Protein AF-A0A6P2AD61-F1 (afdb_monomer_lite)

pLDDT: mean 87.77, std 14.89, range [35.44, 98.56]

Radius of gyration: 95.51 Å; chains: 1; bounding box: 165×32×276 Å

Structure (mmCIF, N/CA/C/O backbone):
data_AF-A0A6P2AD61-F1
#
_entry.id   AF-A0A6P2AD61-F1
#
loop_
_atom_site.group_PDB
_atom_site.id
_atom_site.type_symbol
_atom_site.label_atom_id
_atom_site.label_alt_id
_atom_site.label_comp_id
_atom_site.label_asym_id
_atom_site.label_entity_id
_atom_site.label_seq_id
_atom_site.pdbx_PDB_ins_code
_atom_site.Cartn_x
_atom_site.Cartn_y
_atom_site.Cartn_z
_atom_site.occupancy
_atom_site.B_iso_or_equiv
_atom_site.auth_seq_id
_atom_site.auth_comp_id
_atom_site.auth_asym_id
_atom_site.auth_atom_id
_atom_site.pdbx_PDB_model_num
ATOM 1 N N . MET A 1 1 ? 51.113 -5.661 -103.780 1.00 62.38 1 MET A N 1
ATOM 2 C CA . MET A 1 1 ? 51.133 -5.274 -102.346 1.00 62.38 1 MET A CA 1
ATOM 3 C C . MET A 1 1 ? 52.217 -4.235 -102.109 1.00 62.38 1 MET A C 1
ATOM 5 O O . MET A 1 1 ? 53.394 -4.565 -102.213 1.00 62.38 1 MET A O 1
ATOM 9 N N . LYS A 1 2 ? 51.839 -2.997 -101.774 1.00 70.81 2 LYS A N 1
ATOM 10 C CA . LYS A 1 2 ? 52.779 -1.918 -101.416 1.00 70.81 2 LYS A CA 1
ATOM 11 C C . LYS A 1 2 ? 52.736 -1.676 -99.903 1.00 70.81 2 LYS A C 1
ATOM 13 O O . LYS A 1 2 ? 51.651 -1.611 -99.329 1.00 70.81 2 LYS A O 1
ATOM 18 N N . LYS A 1 3 ? 53.897 -1.537 -99.255 1.00 80.19 3 LYS A N 1
ATOM 19 C CA . LYS A 1 3 ? 54.013 -1.168 -97.832 1.00 80.19 3 LYS A CA 1
ATOM 20 C C . LYS A 1 3 ? 54.332 0.323 -97.732 1.00 80.19 3 LYS A C 1
ATOM 22 O O . LYS A 1 3 ? 55.252 0.784 -98.402 1.00 80.19 3 LYS A O 1
ATOM 27 N N . CYS A 1 4 ? 53.599 1.076 -96.915 1.00 81.94 4 CYS A N 1
ATOM 28 C CA . CYS A 1 4 ? 53.914 2.486 -96.697 1.00 81.94 4 CYS A CA 1
ATOM 29 C C . CYS A 1 4 ? 55.271 2.620 -95.979 1.00 81.94 4 CYS A C 1
ATOM 31 O O . CYS A 1 4 ? 55.450 2.001 -94.926 1.00 81.94 4 CYS A O 1
ATOM 33 N N . PRO A 1 5 ? 56.219 3.431 -96.484 1.00 80.56 5 PRO A N 1
ATOM 34 C CA . PRO A 1 5 ? 57.537 3.557 -95.867 1.00 80.56 5 PRO A CA 1
ATOM 35 C C . PRO A 1 5 ? 57.514 4.384 -94.568 1.00 80.56 5 PRO A C 1
ATOM 37 O O . PRO A 1 5 ? 58.460 4.299 -93.790 1.00 80.56 5 PRO A O 1
ATOM 40 N N . VAL A 1 6 ? 56.444 5.149 -94.305 1.00 83.12 6 VAL A N 1
ATOM 41 C CA . VAL A 1 6 ? 56.275 5.960 -93.084 1.00 83.12 6 VAL A CA 1
ATOM 42 C C . VAL A 1 6 ? 55.590 5.178 -91.961 1.00 83.12 6 VAL A C 1
ATOM 44 O O . VAL A 1 6 ? 56.177 4.992 -90.903 1.00 83.12 6 VAL A O 1
ATOM 47 N N . CYS A 1 7 ? 54.363 4.694 -92.181 1.00 82.38 7 CYS A N 1
ATOM 48 C CA . CYS A 1 7 ? 53.556 4.048 -91.133 1.00 82.38 7 CYS A CA 1
ATOM 49 C C . CYS A 1 7 ? 53.569 2.513 -91.173 1.00 82.38 7 CYS A C 1
ATOM 51 O O . CYS A 1 7 ? 52.915 1.872 -90.358 1.00 82.38 7 CYS A O 1
ATOM 53 N N . GLN A 1 8 ? 54.284 1.914 -92.129 1.00 83.88 8 GLN A N 1
ATOM 54 C CA . GLN A 1 8 ? 54.410 0.465 -92.307 1.00 83.88 8 GLN A CA 1
ATOM 55 C C . GLN A 1 8 ? 53.118 -0.305 -92.652 1.00 83.88 8 GLN A C 1
ATOM 57 O O . GLN A 1 8 ? 53.188 -1.523 -92.836 1.00 83.88 8 GLN A O 1
ATOM 62 N N . THR A 1 9 ? 51.975 0.366 -92.838 1.00 84.94 9 THR A N 1
ATOM 63 C CA . THR A 1 9 ? 50.726 -0.255 -93.313 1.00 84.94 9 THR A CA 1
ATOM 64 C C . THR A 1 9 ? 50.914 -0.951 -94.665 1.00 84.94 9 THR A C 1
ATOM 66 O O . THR A 1 9 ? 51.530 -0.405 -95.584 1.00 84.94 9 THR A O 1
ATOM 69 N N . VAL A 1 10 ? 50.353 -2.155 -94.797 1.00 83.19 10 VAL A N 1
ATOM 70 C CA . VAL A 1 10 ? 50.322 -2.931 -96.044 1.00 83.19 10 VAL A CA 1
ATOM 71 C C . VAL A 1 10 ? 49.032 -2.624 -96.803 1.00 83.19 10 VAL A C 1
ATOM 73 O O . VAL A 1 10 ? 47.938 -2.782 -96.266 1.00 83.19 10 VAL A O 1
ATOM 76 N N . HIS A 1 11 ? 49.157 -2.211 -98.064 1.00 79.00 11 HIS A N 1
ATOM 77 C CA . HIS A 1 11 ? 48.029 -1.982 -98.961 1.00 79.00 11 HIS A CA 1
ATOM 78 C C . HIS A 1 11 ? 47.892 -3.136 -99.965 1.00 79.00 11 HIS A C 1
ATOM 80 O O . HIS A 1 11 ? 48.836 -3.489 -100.683 1.00 79.00 11 HIS A O 1
ATOM 86 N N . ASN A 1 12 ? 46.686 -3.709 -100.013 1.00 72.69 12 ASN A N 1
ATOM 87 C CA . ASN A 1 12 ? 46.349 -4.886 -100.825 1.00 72.69 12 ASN A CA 1
ATOM 88 C C . ASN A 1 12 ? 46.002 -4.557 -102.289 1.00 72.69 12 ASN A C 1
ATOM 90 O O . ASN A 1 12 ? 45.878 -5.473 -103.095 1.00 72.69 12 ASN A O 1
ATOM 94 N N . SER A 1 13 ? 45.874 -3.273 -102.635 1.00 64.88 13 SER A N 1
ATOM 95 C CA . SER A 1 13 ? 45.555 -2.793 -103.985 1.00 64.88 13 SER A CA 1
ATOM 96 C C . SER A 1 13 ? 46.757 -2.055 -104.576 1.00 64.88 13 SER A C 1
ATOM 98 O O . SER A 1 13 ? 47.311 -1.171 -103.925 1.00 64.88 13 SER A O 1
ATOM 100 N N . ASP A 1 14 ? 47.154 -2.374 -105.810 1.00 61.41 14 ASP A N 1
ATOM 101 C CA . ASP A 1 14 ? 48.389 -1.824 -106.396 1.00 61.41 14 ASP A CA 1
ATOM 102 C C . ASP A 1 14 ? 48.256 -0.369 -106.915 1.00 61.41 14 ASP A C 1
ATOM 104 O O . ASP A 1 14 ? 49.264 0.325 -107.059 1.00 61.41 14 ASP A O 1
ATOM 108 N N . ASN A 1 15 ? 47.019 0.129 -107.074 1.00 61.62 15 ASN A N 1
ATOM 109 C CA . ASN A 1 15 ? 46.673 1.506 -107.480 1.00 61.62 15 ASN A CA 1
ATOM 110 C C . ASN A 1 15 ? 46.372 2.449 -106.292 1.00 61.62 15 ASN A C 1
ATOM 112 O O . ASN A 1 15 ? 45.460 3.274 -106.353 1.00 61.62 15 ASN A O 1
ATOM 116 N N . VAL A 1 16 ? 47.100 2.319 -105.180 1.00 66.56 16 VAL A N 1
ATOM 117 C CA . VAL A 1 16 ? 46.995 3.250 -104.042 1.00 66.56 16 VAL A CA 1
ATOM 118 C C . VAL A 1 16 ? 48.130 4.266 -104.128 1.00 66.56 16 VAL A C 1
ATOM 120 O O . VAL A 1 16 ? 49.266 3.947 -103.788 1.00 66.56 16 VAL A O 1
ATOM 123 N N . ASN A 1 17 ? 47.813 5.488 -104.564 1.00 74.44 17 ASN A N 1
ATOM 124 C CA . ASN A 1 17 ? 48.779 6.591 -104.663 1.00 74.44 17 ASN A CA 1
ATOM 125 C C . ASN A 1 17 ? 48.997 7.317 -103.325 1.00 74.44 17 ASN A C 1
ATOM 127 O O . ASN A 1 17 ? 49.933 8.089 -103.202 1.00 74.44 17 ASN A O 1
ATOM 131 N N . GLN A 1 18 ? 48.161 7.084 -102.309 1.00 81.19 18 GLN A N 1
ATOM 132 C CA . GLN A 1 18 ? 48.304 7.718 -100.998 1.00 81.19 18 GLN A CA 1
ATOM 133 C C . GLN A 1 18 ? 47.927 6.744 -99.880 1.00 81.19 18 GLN A C 1
ATOM 135 O O . GLN A 1 18 ? 46.885 6.090 -99.930 1.00 81.19 18 GLN A O 1
ATOM 140 N N . CYS A 1 19 ? 48.770 6.642 -98.856 1.00 82.06 19 CYS A N 1
ATOM 141 C CA . CYS A 1 19 ? 48.534 5.784 -97.705 1.00 82.06 19 CYS A CA 1
ATOM 142 C C . CYS A 1 19 ? 47.314 6.261 -96.904 1.00 82.06 19 CYS A C 1
ATOM 144 O O . CYS A 1 19 ? 47.329 7.349 -96.343 1.00 82.06 19 CYS A O 1
ATOM 146 N N . GLN A 1 20 ? 46.291 5.418 -96.759 1.00 81.75 20 GLN A N 1
ATOM 147 C CA . GLN A 1 20 ? 45.087 5.755 -95.982 1.00 81.75 20 GLN A CA 1
ATOM 148 C C . GLN A 1 20 ? 45.330 5.915 -94.469 1.00 81.75 20 GLN A C 1
ATOM 150 O O . GLN A 1 20 ? 44.473 6.448 -93.773 1.00 81.75 20 GLN A O 1
ATOM 155 N N . THR A 1 21 ? 46.469 5.448 -93.947 1.00 80.19 21 THR A N 1
ATOM 156 C CA . THR A 1 21 ? 46.788 5.505 -92.510 1.00 80.19 21 THR A CA 1
ATOM 157 C C . THR A 1 21 ? 47.512 6.794 -92.118 1.00 80.19 21 THR A C 1
ATOM 159 O O . THR A 1 21 ? 47.180 7.372 -91.092 1.00 80.19 21 THR A O 1
ATOM 162 N N . CYS A 1 22 ? 48.482 7.257 -92.917 1.00 83.19 22 CYS A N 1
ATOM 163 C CA . CYS A 1 22 ? 49.294 8.448 -92.610 1.00 83.19 22 CYS A CA 1
ATOM 164 C C . CYS A 1 22 ? 49.332 9.502 -93.730 1.00 83.19 22 CYS A C 1
ATOM 166 O O . CYS A 1 22 ? 50.136 10.430 -93.677 1.00 83.19 22 CYS A O 1
ATOM 168 N N . SER A 1 23 ? 48.505 9.350 -94.766 1.00 82.19 23 SER A N 1
ATOM 169 C CA . SER A 1 23 ? 48.390 10.265 -95.912 1.00 82.19 23 SER A CA 1
ATOM 170 C C . SER A 1 23 ? 49.677 10.477 -96.730 1.00 82.19 23 SER A C 1
ATOM 172 O O . SER A 1 23 ? 49.753 11.414 -97.523 1.00 82.19 23 SER A O 1
ATOM 174 N N . TRP A 1 24 ? 50.675 9.598 -96.588 1.00 81.94 24 TRP A N 1
ATOM 175 C CA . TRP A 1 24 ? 51.930 9.642 -97.347 1.00 81.94 24 TRP A CA 1
ATOM 176 C C . TRP A 1 24 ? 51.749 9.227 -98.815 1.00 81.94 24 TRP A C 1
ATOM 178 O O . TRP A 1 24 ? 51.039 8.260 -99.090 1.00 81.94 24 TRP A O 1
ATOM 188 N N . ASP A 1 25 ? 52.419 9.913 -99.741 1.00 81.44 25 ASP A N 1
ATOM 189 C CA . ASP A 1 25 ? 52.397 9.606 -101.178 1.00 81.44 25 ASP A CA 1
ATOM 190 C C . ASP A 1 25 ? 53.152 8.298 -101.497 1.00 81.44 25 ASP A C 1
ATOM 192 O O . ASP A 1 25 ? 54.286 8.079 -101.068 1.00 81.44 25 ASP A O 1
ATOM 196 N N . LEU A 1 26 ? 52.498 7.401 -102.234 1.00 76.12 26 LEU A N 1
ATOM 197 C CA . LEU A 1 26 ? 52.990 6.078 -102.643 1.00 76.12 26 LEU A CA 1
ATOM 198 C C . LEU A 1 26 ? 53.179 5.971 -104.170 1.00 76.12 26 LEU A C 1
ATOM 200 O O . LEU A 1 26 ? 53.315 4.863 -104.710 1.00 76.12 26 LEU A O 1
ATOM 204 N N . SER A 1 27 ? 53.154 7.110 -104.867 1.00 75.75 27 SER A N 1
ATOM 205 C CA . SER A 1 27 ? 53.398 7.222 -106.304 1.00 75.75 27 SER A CA 1
ATOM 206 C C . SER A 1 27 ? 54.829 6.805 -106.653 1.00 75.75 27 SER A C 1
ATOM 208 O O . SER A 1 27 ? 55.798 7.208 -106.010 1.00 75.75 27 SER A O 1
ATOM 210 N N . ASP A 1 28 ? 54.966 5.974 -107.686 1.00 64.69 28 ASP A N 1
ATOM 211 C CA . ASP A 1 28 ? 56.255 5.426 -108.107 1.00 64.69 28 ASP A CA 1
ATOM 212 C C . ASP A 1 28 ? 56.892 6.318 -109.183 1.00 64.69 28 ASP A C 1
ATOM 214 O O . ASP A 1 28 ? 56.639 6.179 -110.381 1.00 64.69 28 ASP A O 1
ATOM 218 N N . TYR A 1 29 ? 57.707 7.275 -108.739 1.00 59.00 29 TYR A N 1
ATOM 219 C CA . TYR A 1 29 ? 58.374 8.247 -109.612 1.00 59.00 29 TYR A CA 1
ATOM 220 C C . TYR A 1 29 ? 59.507 7.647 -110.472 1.00 59.00 29 TYR A C 1
ATOM 222 O O . TYR A 1 29 ? 60.037 8.335 -111.349 1.00 59.00 29 TYR A O 1
ATOM 230 N N . SER A 1 30 ? 59.843 6.364 -110.284 1.00 57.22 30 SER A N 1
ATOM 231 C CA . SER A 1 30 ? 60.936 5.660 -110.980 1.00 57.22 30 SER A CA 1
ATOM 232 C C . SER A 1 30 ? 60.753 5.568 -112.502 1.00 57.22 30 SER A C 1
ATOM 234 O O . SER A 1 30 ? 61.716 5.351 -113.229 1.00 57.22 30 SER A O 1
ATOM 236 N N . LEU A 1 31 ? 59.522 5.731 -112.999 1.00 51.94 31 LEU A N 1
ATOM 237 C CA . LEU A 1 31 ? 59.181 5.644 -114.425 1.00 51.94 31 LEU A CA 1
ATOM 238 C C . LEU A 1 31 ? 59.398 6.949 -115.215 1.00 51.94 31 LEU A C 1
ATOM 240 O O . LEU A 1 31 ? 59.336 6.919 -116.442 1.00 51.94 31 LEU A O 1
ATOM 244 N N . VAL A 1 32 ? 59.629 8.086 -114.546 1.00 53.91 32 VAL A N 1
ATOM 245 C CA . VAL A 1 32 ? 59.670 9.416 -115.195 1.00 53.91 32 VAL A CA 1
ATOM 246 C C . VAL A 1 32 ? 61.099 9.924 -115.427 1.00 53.91 32 VAL A C 1
ATOM 248 O O . VAL A 1 32 ? 61.334 10.696 -116.354 1.00 53.91 32 VAL A O 1
ATOM 251 N N . PHE A 1 33 ? 62.070 9.467 -114.632 1.00 51.91 33 PHE A N 1
ATOM 252 C CA . PHE A 1 33 ? 63.471 9.891 -114.711 1.00 51.91 33 PHE A CA 1
ATOM 253 C C . PHE A 1 33 ? 64.392 8.670 -114.825 1.00 51.91 33 PHE A C 1
ATOM 255 O O . PHE A 1 33 ? 64.259 7.720 -114.057 1.00 51.91 33 PHE A O 1
ATOM 262 N N . GLN A 1 34 ? 65.333 8.689 -115.779 1.00 53.12 34 GLN A N 1
ATOM 263 C CA . GLN A 1 34 ? 66.279 7.591 -116.052 1.00 53.12 34 GLN A CA 1
ATOM 264 C C . GLN A 1 34 ? 67.391 7.503 -114.983 1.00 53.12 34 GLN A C 1
ATOM 266 O O . GLN A 1 34 ? 68.570 7.692 -115.272 1.00 53.12 34 GLN A O 1
ATOM 271 N N . GLY A 1 35 ? 66.997 7.226 -113.739 1.00 58.41 35 GLY A N 1
ATOM 272 C CA . GLY A 1 35 ? 67.848 7.285 -112.551 1.00 58.41 35 GLY A CA 1
ATOM 273 C C . GLY A 1 35 ? 67.608 8.558 -111.735 1.00 58.41 35 GLY A C 1
ATOM 274 O O . GLY A 1 35 ? 67.436 9.649 -112.281 1.00 58.41 35 GLY A O 1
ATOM 275 N N . ILE A 1 36 ? 67.586 8.411 -110.409 1.00 61.34 36 ILE A N 1
ATOM 276 C CA . ILE A 1 36 ? 67.439 9.524 -109.466 1.00 61.34 36 ILE A CA 1
ATOM 277 C C . ILE A 1 36 ? 68.839 10.111 -109.200 1.00 61.34 36 ILE A C 1
ATOM 279 O O . ILE A 1 36 ? 69.762 9.351 -108.909 1.00 61.34 36 ILE A O 1
ATOM 283 N N . PRO A 1 37 ? 69.046 11.439 -109.279 1.00 67.81 37 PRO A N 1
ATOM 284 C CA . PRO A 1 37 ? 70.321 12.039 -108.892 1.00 67.81 37 PRO A CA 1
ATOM 285 C C . PRO A 1 37 ? 70.621 11.799 -107.398 1.00 67.81 37 PRO A C 1
ATOM 287 O O . PRO A 1 37 ? 69.726 11.997 -106.572 1.00 67.81 37 PRO A O 1
ATOM 290 N N . PRO A 1 38 ? 71.864 11.458 -107.005 1.00 64.69 38 PRO A N 1
ATOM 291 C CA . PRO A 1 38 ? 72.188 11.063 -105.625 1.00 64.69 38 PRO A CA 1
ATOM 292 C C . PRO A 1 38 ? 71.922 12.162 -104.577 1.00 64.69 38 PRO A C 1
ATOM 294 O O . PRO A 1 38 ? 71.593 11.873 -103.428 1.00 64.69 38 PRO A O 1
ATOM 297 N N . GLU A 1 39 ? 71.980 13.438 -104.967 1.00 68.94 39 GLU A N 1
ATOM 298 C CA . GLU A 1 39 ? 71.591 14.575 -104.113 1.00 68.94 39 GLU A CA 1
ATOM 299 C C . GLU A 1 39 ? 70.086 14.594 -103.782 1.00 68.94 39 GLU A C 1
ATOM 301 O O . GLU A 1 39 ? 69.668 15.120 -102.747 1.00 68.94 39 GLU A O 1
ATOM 306 N N . TYR A 1 40 ? 69.258 14.030 -104.664 1.00 69.62 40 TYR A N 1
ATOM 307 C CA . TYR A 1 40 ? 67.813 13.913 -104.485 1.00 69.62 40 TYR A CA 1
ATOM 308 C C . TYR A 1 40 ? 67.459 12.705 -103.611 1.00 69.62 40 TYR A C 1
ATOM 310 O O . TYR A 1 40 ? 66.577 12.815 -102.763 1.00 69.62 40 TYR A O 1
ATOM 318 N N . GLU A 1 41 ? 68.190 11.592 -103.738 1.00 68.75 41 GLU A N 1
ATOM 319 C CA . GLU A 1 41 ? 68.044 10.423 -102.856 1.00 68.75 41 GLU A CA 1
ATOM 320 C C . GLU A 1 41 ? 68.312 10.781 -101.388 1.00 68.75 41 GLU A C 1
ATOM 322 O O . GLU A 1 41 ? 67.528 10.424 -100.510 1.00 68.75 41 GLU A O 1
ATOM 327 N N . GLN A 1 42 ? 69.361 11.568 -101.114 1.00 74.75 42 GLN A N 1
ATOM 328 C CA . GLN A 1 42 ? 69.665 12.046 -99.759 1.00 74.75 42 GLN A CA 1
ATOM 329 C C . GLN A 1 42 ? 68.541 12.920 -99.180 1.00 74.75 42 GLN A C 1
ATOM 331 O O . GLN A 1 42 ? 68.170 12.762 -98.014 1.00 74.75 42 GLN A O 1
ATOM 336 N N . LYS A 1 43 ? 67.954 13.812 -99.991 1.00 77.12 43 LYS A N 1
ATOM 337 C CA . LYS A 1 43 ? 66.803 14.636 -99.579 1.00 77.12 43 LYS A CA 1
ATOM 338 C C . LYS A 1 43 ? 65.559 13.786 -99.329 1.00 77.12 43 LYS A C 1
ATOM 340 O O . LYS A 1 43 ? 64.900 13.981 -98.311 1.00 77.12 43 LYS A O 1
ATOM 345 N N . LEU A 1 44 ? 65.257 12.832 -100.209 1.00 75.12 44 LEU A N 1
ATOM 346 C CA . LEU A 1 44 ? 64.141 11.896 -100.043 1.00 75.12 44 LEU A CA 1
ATOM 347 C C . LEU A 1 44 ? 64.303 11.052 -98.773 1.00 75.12 44 LEU A C 1
ATOM 349 O O . LEU A 1 44 ? 63.343 10.906 -98.020 1.00 75.12 44 LEU A O 1
ATOM 353 N N . HIS A 1 45 ? 65.514 10.568 -98.486 1.00 79.25 45 HIS A N 1
ATOM 354 C CA . HIS A 1 45 ? 65.807 9.838 -97.255 1.00 79.25 45 HIS A CA 1
ATOM 355 C C . HIS A 1 45 ? 65.600 10.716 -96.012 1.00 79.25 45 HIS A C 1
ATOM 357 O O . HIS A 1 45 ? 64.914 10.297 -95.083 1.00 79.25 45 HIS A O 1
ATOM 363 N N . LEU A 1 46 ? 66.090 11.963 -96.018 1.00 83.06 46 LEU A N 1
ATOM 364 C CA . LEU A 1 46 ? 65.891 12.907 -94.913 1.00 83.06 46 LEU A CA 1
ATOM 365 C C . LEU A 1 46 ? 64.404 13.237 -94.685 1.00 83.06 46 LEU A C 1
ATOM 367 O O . LEU A 1 46 ? 63.941 13.225 -93.544 1.00 83.06 46 LEU A O 1
ATOM 371 N N . HIS A 1 47 ? 63.645 13.488 -95.758 1.00 80.94 47 HIS A N 1
ATOM 372 C CA . HIS A 1 47 ? 62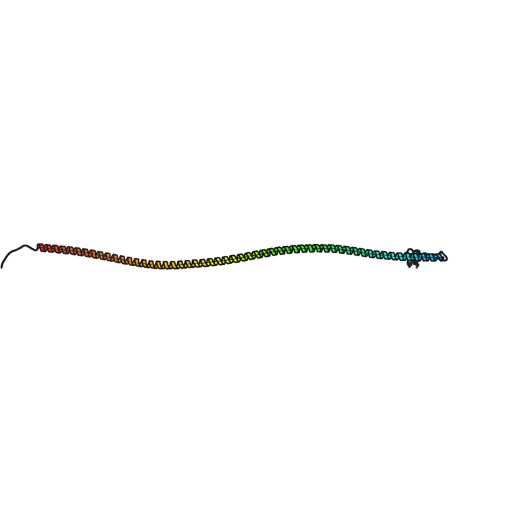.198 13.714 -95.689 1.00 80.94 47 HIS A CA 1
ATOM 373 C C . HIS A 1 47 ? 61.444 12.483 -95.175 1.00 80.94 47 HIS A C 1
ATOM 375 O O . HIS A 1 47 ? 60.536 12.633 -94.356 1.00 80.94 47 HIS A O 1
ATOM 381 N N . LEU A 1 48 ? 61.834 11.277 -95.597 1.00 83.69 48 LEU A N 1
ATOM 382 C CA . LEU A 1 48 ? 61.246 10.033 -95.109 1.00 83.69 48 LEU A CA 1
ATOM 383 C C . LEU A 1 48 ? 61.540 9.817 -93.618 1.00 83.69 48 LEU A C 1
ATOM 385 O O . LEU A 1 48 ? 60.619 9.530 -92.859 1.00 83.69 48 LEU A O 1
ATOM 389 N N . THR A 1 49 ? 62.788 10.007 -93.177 1.00 84.75 49 THR A N 1
ATOM 390 C CA . THR A 1 49 ? 63.171 9.900 -91.758 1.00 84.75 49 THR A CA 1
ATOM 391 C C . THR A 1 49 ? 62.448 10.933 -90.894 1.00 84.75 49 THR A C 1
ATOM 393 O O . THR A 1 49 ? 62.041 10.626 -89.774 1.00 84.75 49 THR A O 1
ATOM 396 N N . TRP A 1 50 ? 62.254 12.155 -91.397 1.00 89.19 50 TRP A N 1
ATOM 397 C CA . TRP A 1 50 ? 61.441 13.164 -90.719 1.00 89.19 50 TRP A CA 1
ATOM 398 C C . TRP A 1 50 ? 59.972 12.729 -90.620 1.00 89.19 50 TRP A C 1
ATOM 400 O O . TRP A 1 50 ? 59.404 12.765 -89.531 1.00 89.19 50 TRP A O 1
ATOM 410 N N . ALA A 1 51 ? 59.377 12.245 -91.713 1.00 87.19 51 ALA A N 1
ATOM 411 C CA . ALA A 1 51 ? 57.987 11.798 -91.733 1.00 87.19 51 ALA A CA 1
ATOM 412 C C . ALA A 1 51 ? 57.739 10.577 -90.828 1.00 87.19 51 ALA A C 1
ATOM 414 O O . ALA A 1 51 ? 56.722 10.530 -90.141 1.00 87.19 51 ALA A O 1
ATOM 415 N N . GLN A 1 52 ? 58.684 9.631 -90.769 1.00 87.44 52 GLN A N 1
ATOM 416 C CA . GLN A 1 52 ? 58.677 8.513 -89.818 1.00 87.44 52 GLN A CA 1
ATOM 417 C C . GLN A 1 52 ? 58.662 9.016 -88.368 1.00 87.44 52 GLN A C 1
ATOM 419 O O . GLN A 1 52 ? 57.761 8.658 -87.616 1.00 87.44 52 GLN A O 1
ATOM 424 N N . LYS A 1 53 ? 59.572 9.928 -87.998 1.00 89.69 53 LYS A N 1
ATOM 425 C CA . LYS A 1 53 ? 59.624 10.509 -86.641 1.00 89.69 53 LYS A CA 1
ATOM 426 C C . LYS A 1 53 ? 58.369 11.303 -86.272 1.00 89.69 53 LYS A C 1
ATOM 428 O O . LYS A 1 53 ? 57.907 11.228 -85.138 1.00 89.69 53 LYS A O 1
ATOM 433 N N . VAL A 1 54 ? 57.803 12.059 -87.216 1.00 89.44 54 VAL A N 1
ATOM 434 C CA . VAL A 1 54 ? 56.534 12.783 -87.015 1.00 89.44 54 VAL A CA 1
ATOM 435 C C . VAL A 1 54 ? 55.373 11.804 -86.825 1.00 89.44 54 VAL A C 1
ATOM 437 O O . VAL A 1 54 ? 54.511 12.039 -85.980 1.00 89.44 54 VAL A O 1
ATOM 440 N N . TRP A 1 55 ? 55.363 10.692 -87.562 1.00 86.88 55 TRP A N 1
ATOM 441 C CA . TRP A 1 55 ? 54.358 9.643 -87.406 1.00 86.88 55 TRP A CA 1
ATOM 442 C C . TRP A 1 55 ? 54.475 8.913 -86.062 1.00 86.88 55 TRP A C 1
ATOM 444 O O . TRP A 1 55 ? 53.466 8.734 -85.386 1.00 86.88 55 TRP A O 1
ATOM 454 N N . GLU A 1 56 ? 55.688 8.553 -85.636 1.00 89.31 56 GLU A N 1
ATOM 455 C CA . GLU A 1 56 ? 55.962 7.962 -84.317 1.00 89.31 56 GLU A CA 1
ATOM 456 C C . GLU A 1 56 ? 55.508 8.890 -83.179 1.00 89.31 56 GLU A C 1
ATOM 458 O O . GLU A 1 56 ? 54.772 8.460 -82.291 1.00 89.31 56 GLU A O 1
ATOM 463 N N . TYR A 1 57 ? 55.850 10.181 -83.252 1.00 91.06 57 TYR A N 1
ATOM 464 C CA . TYR A 1 57 ? 55.391 11.191 -82.294 1.00 91.06 57 TYR A CA 1
ATOM 465 C C . TYR A 1 57 ? 53.859 11.320 -82.264 1.00 91.06 57 TYR A C 1
ATOM 467 O O . TYR A 1 57 ? 53.261 11.392 -81.191 1.00 91.06 57 TYR A O 1
ATOM 475 N N . TYR A 1 58 ? 53.200 11.301 -83.427 1.00 89.56 58 TYR A N 1
ATOM 476 C CA . TYR A 1 58 ? 51.739 11.355 -83.511 1.00 89.56 58 TYR A CA 1
ATOM 477 C C . TYR A 1 58 ? 51.066 10.102 -82.925 1.00 89.56 58 TYR A C 1
ATOM 479 O O . TYR A 1 58 ? 50.065 10.219 -82.220 1.00 89.56 58 TYR A O 1
ATOM 487 N N . GLN A 1 59 ? 51.630 8.911 -83.154 1.00 88.69 59 GLN A N 1
ATOM 488 C CA . GLN A 1 59 ? 51.156 7.672 -82.528 1.00 88.69 59 GLN A CA 1
ATOM 489 C C . GLN A 1 59 ? 51.315 7.710 -81.002 1.00 88.69 59 GLN A C 1
ATOM 491 O O . GLN A 1 59 ? 50.387 7.335 -80.289 1.00 88.69 59 GLN A O 1
ATOM 496 N N . GLN A 1 60 ? 52.438 8.228 -80.493 1.00 91.62 60 GLN A N 1
ATOM 497 C CA . GLN A 1 60 ? 52.633 8.419 -79.055 1.00 91.62 60 GLN A CA 1
ATOM 498 C C . GLN A 1 60 ? 51.598 9.396 -78.466 1.00 91.62 60 GLN A C 1
ATOM 500 O O . GLN A 1 60 ? 50.967 9.080 -77.462 1.00 91.62 60 GLN A O 1
ATOM 505 N N . GLN A 1 61 ? 51.353 10.538 -79.118 1.00 91.50 61 GLN A N 1
ATOM 506 C CA . GLN A 1 61 ? 50.326 11.497 -78.688 1.00 91.50 61 GLN A CA 1
ATOM 507 C C . GLN A 1 61 ? 48.911 10.893 -78.681 1.00 91.50 61 GLN A C 1
ATOM 509 O O . GLN A 1 61 ? 48.127 11.182 -77.780 1.00 91.50 61 GLN A O 1
ATOM 514 N N . LEU A 1 62 ? 48.569 10.032 -79.647 1.00 90.81 62 LEU A N 1
ATOM 515 C CA . LEU A 1 62 ? 47.282 9.327 -79.652 1.00 90.81 62 LEU A CA 1
ATOM 516 C C . LEU A 1 62 ? 47.138 8.361 -78.466 1.00 90.81 62 LEU A C 1
ATOM 518 O O . LEU A 1 62 ? 46.063 8.308 -77.868 1.00 90.81 62 LEU A O 1
ATOM 522 N N . LEU A 1 63 ? 48.205 7.640 -78.106 1.00 92.56 63 LEU A N 1
ATOM 523 C CA . LEU A 1 63 ? 48.224 6.761 -76.932 1.00 92.56 63 LEU A CA 1
ATOM 524 C C . LEU A 1 63 ? 48.078 7.564 -75.631 1.00 92.56 63 LEU A C 1
ATOM 526 O O . LEU A 1 63 ? 47.205 7.249 -74.828 1.00 92.56 63 LEU A O 1
ATOM 530 N N . GLU A 1 64 ? 48.836 8.652 -75.467 1.00 93.31 64 GLU A N 1
ATOM 531 C CA . GLU A 1 64 ? 48.735 9.553 -74.305 1.00 93.31 64 GLU A CA 1
ATOM 532 C C . GLU A 1 64 ? 47.316 10.141 -74.153 1.00 93.31 64 GLU A C 1
ATOM 534 O O . GLU A 1 64 ? 46.767 10.192 -73.051 1.00 93.31 64 GLU A O 1
ATOM 539 N N . VAL A 1 65 ? 46.670 10.535 -75.259 1.00 93.94 65 VAL A N 1
ATOM 540 C CA . VAL A 1 65 ? 45.273 11.012 -75.255 1.00 93.94 65 VAL A CA 1
ATOM 541 C C . VAL A 1 65 ? 44.289 9.892 -74.898 1.00 93.94 65 VAL A C 1
ATOM 543 O O . VAL A 1 65 ? 43.312 10.143 -74.184 1.00 93.94 65 VAL A O 1
ATOM 546 N N . GLN A 1 66 ? 44.530 8.660 -75.353 1.00 93.31 66 GLN A N 1
ATOM 547 C CA . GLN A 1 66 ? 43.697 7.507 -75.014 1.00 93.31 66 GLN A CA 1
ATOM 548 C C . GLN A 1 66 ? 43.813 7.151 -73.523 1.00 93.31 66 GLN A C 1
ATOM 550 O O . GLN A 1 66 ? 42.785 7.011 -72.856 1.00 93.31 66 GLN A O 1
ATOM 555 N N . GLU A 1 67 ? 45.026 7.091 -72.974 1.00 94.69 67 GLU A N 1
ATOM 556 C CA . GLU A 1 67 ? 45.278 6.882 -71.542 1.00 94.69 67 GLU A CA 1
ATOM 557 C C . GLU A 1 67 ? 44.644 7.991 -70.691 1.00 94.69 67 GLU A C 1
ATOM 559 O O . GLU A 1 67 ? 43.912 7.707 -69.741 1.00 94.69 67 GLU A O 1
ATOM 564 N N . LEU A 1 68 ? 44.815 9.260 -71.082 1.00 95.38 68 LEU A N 1
ATOM 565 C CA . LEU A 1 68 ? 44.186 10.397 -70.407 1.00 95.38 68 LEU A CA 1
ATOM 566 C C . LEU A 1 68 ? 42.651 10.308 -70.430 1.00 95.38 68 LEU A C 1
ATOM 568 O O . LEU A 1 68 ? 41.997 10.707 -69.463 1.00 95.38 68 LEU A O 1
ATOM 572 N N . SER A 1 69 ? 42.056 9.775 -71.503 1.00 94.25 69 SER A N 1
ATOM 573 C CA . SER A 1 69 ? 40.604 9.577 -71.587 1.00 94.25 69 SER A CA 1
ATOM 574 C C . SER A 1 69 ? 40.095 8.518 -70.599 1.00 94.25 69 SER A C 1
ATOM 576 O O . SER A 1 69 ? 39.075 8.746 -69.943 1.00 94.25 69 SER A O 1
ATOM 578 N N . LEU A 1 70 ? 40.845 7.424 -70.417 1.00 95.62 70 LEU A N 1
ATOM 579 C CA . LEU A 1 70 ? 40.550 6.364 -69.448 1.00 95.62 70 LEU A CA 1
ATOM 580 C C . LEU A 1 70 ? 40.693 6.882 -68.013 1.00 95.62 70 LEU A C 1
ATOM 582 O O . LEU A 1 70 ? 39.742 6.811 -67.238 1.00 95.62 70 LEU A O 1
ATOM 586 N N . VAL A 1 71 ? 41.818 7.528 -67.692 1.00 95.81 71 VAL A N 1
ATOM 587 C CA . VAL A 1 71 ? 42.061 8.145 -66.376 1.00 95.81 71 VAL A CA 1
ATOM 588 C C . VAL A 1 71 ? 40.993 9.196 -66.047 1.00 95.81 71 VAL A C 1
ATOM 590 O O . VAL A 1 71 ? 40.558 9.317 -64.901 1.00 95.81 71 VAL A O 1
ATOM 593 N N . LYS A 1 72 ? 40.511 9.958 -67.035 1.00 95.56 72 LYS A N 1
ATOM 594 C CA . LYS A 1 72 ? 39.408 10.914 -66.842 1.00 95.56 72 LYS A CA 1
ATOM 595 C C . LYS A 1 72 ? 38.076 10.216 -66.541 1.00 95.56 72 LYS A C 1
ATOM 597 O O . LYS A 1 72 ? 37.309 10.722 -65.720 1.00 95.56 72 LYS A O 1
ATOM 602 N N . GLN A 1 73 ? 37.800 9.075 -67.174 1.00 95.88 73 GLN A N 1
ATOM 603 C CA . GLN A 1 73 ? 36.612 8.264 -66.904 1.00 95.88 73 GLN A CA 1
ATOM 604 C C . GLN A 1 73 ? 36.662 7.640 -65.499 1.00 95.88 73 GLN A C 1
ATOM 606 O O . GLN A 1 73 ? 35.685 7.750 -64.759 1.00 95.88 73 GLN A O 1
ATOM 611 N N . GLU A 1 74 ? 37.800 7.068 -65.100 1.00 96.31 74 GLU A N 1
ATOM 612 C CA . GLU A 1 74 ? 38.019 6.519 -63.754 1.00 96.31 74 GLU A CA 1
ATOM 613 C C . GLU A 1 74 ? 37.867 7.597 -62.674 1.00 96.31 74 GLU A C 1
ATOM 615 O O . GLU A 1 74 ? 37.112 7.419 -61.720 1.00 96.31 74 GLU A O 1
ATOM 620 N N . ASN A 1 75 ? 38.492 8.766 -62.857 1.00 96.44 75 ASN A N 1
ATOM 621 C CA . ASN A 1 75 ? 38.325 9.899 -61.942 1.00 96.44 75 ASN A CA 1
ATOM 622 C C . ASN A 1 75 ? 36.861 10.351 -61.832 1.00 96.44 75 ASN A C 1
ATOM 624 O O . ASN A 1 75 ? 36.407 10.698 -60.743 1.00 96.44 75 ASN A O 1
ATOM 628 N N . HIS A 1 76 ? 36.097 10.331 -62.929 1.00 96.19 76 HIS A N 1
ATOM 629 C CA . HIS A 1 76 ? 34.673 10.663 -62.881 1.00 96.19 76 HIS A CA 1
ATOM 630 C C . HIS A 1 76 ? 33.870 9.639 -62.063 1.00 96.19 76 HIS A C 1
ATOM 632 O O . HIS A 1 76 ? 33.045 10.036 -61.241 1.00 96.19 76 HIS A O 1
ATOM 638 N N . GLN A 1 77 ? 34.147 8.343 -62.229 1.00 96.88 77 GLN A N 1
ATOM 639 C CA . GLN A 1 77 ? 33.524 7.276 -61.438 1.00 96.88 77 GLN A CA 1
ATOM 640 C C . GLN A 1 77 ? 33.890 7.385 -59.950 1.00 96.88 77 GLN A C 1
ATOM 642 O O . GLN A 1 77 ? 33.007 7.331 -59.097 1.00 96.88 77 GLN A O 1
ATOM 647 N N . LEU A 1 78 ? 35.165 7.623 -59.624 1.00 97.56 78 LEU A N 1
ATOM 648 C CA . LEU A 1 78 ? 35.619 7.823 -58.243 1.00 97.56 78 LEU A CA 1
ATOM 649 C C . LEU A 1 78 ? 34.949 9.036 -57.584 1.00 97.56 78 LEU A C 1
ATOM 651 O O . LEU A 1 78 ? 34.519 8.945 -56.435 1.00 97.56 78 LEU A O 1
ATOM 655 N N . LEU A 1 79 ? 34.802 10.154 -58.305 1.00 97.56 79 LEU A N 1
ATOM 656 C CA . LEU A 1 79 ? 34.094 11.337 -57.806 1.00 97.56 79 LEU A CA 1
ATOM 657 C C . LEU A 1 79 ? 32.607 11.059 -57.533 1.00 97.56 79 LEU A C 1
ATOM 659 O O . LEU A 1 79 ? 32.093 11.522 -56.515 1.00 97.56 79 LEU A O 1
ATOM 663 N N . GLN A 1 80 ? 31.932 10.284 -58.390 1.00 97.06 80 GLN A N 1
ATOM 664 C CA . GLN A 1 80 ? 30.547 9.858 -58.151 1.00 97.06 80 GLN A CA 1
ATOM 665 C C . GLN A 1 80 ? 30.433 8.977 -56.898 1.00 97.06 80 GLN A C 1
ATOM 667 O O . GLN A 1 80 ? 29.594 9.253 -56.041 1.00 97.06 80 GLN A O 1
ATOM 672 N N . SER A 1 81 ? 31.308 7.978 -56.742 1.00 97.62 81 SER A N 1
ATOM 673 C CA . SER A 1 81 ? 31.332 7.102 -55.561 1.00 97.62 81 SER A CA 1
ATOM 674 C C . SER A 1 81 ? 31.618 7.874 -54.268 1.00 97.62 81 SER A C 1
ATOM 676 O O . SER A 1 81 ? 30.966 7.646 -53.252 1.00 97.62 81 SER A O 1
ATOM 678 N N . ILE A 1 82 ? 32.550 8.834 -54.294 1.00 97.56 82 ILE A N 1
ATOM 679 C CA . ILE A 1 82 ? 32.838 9.714 -53.149 1.00 97.56 82 ILE A CA 1
ATOM 680 C C . ILE A 1 82 ? 31.600 10.532 -52.761 1.00 97.56 82 ILE A C 1
ATOM 682 O O . ILE A 1 82 ? 31.333 10.714 -51.573 1.00 97.56 82 ILE A O 1
ATOM 686 N N . GLU A 1 83 ? 30.844 11.034 -53.736 1.00 97.06 83 GLU A N 1
ATOM 687 C CA . GLU A 1 83 ? 29.644 11.827 -53.470 1.00 97.06 83 GLU A CA 1
ATOM 688 C C . GLU A 1 83 ? 28.490 10.973 -52.918 1.00 97.06 83 GLU A C 1
ATOM 690 O O . GLU A 1 83 ? 27.839 11.381 -51.957 1.00 97.06 83 GLU A O 1
ATOM 695 N N . GLN A 1 84 ? 28.310 9.747 -53.420 1.00 97.56 84 GLN A N 1
ATOM 696 C CA . GLN A 1 84 ? 27.375 8.770 -52.845 1.00 97.56 84 GLN A CA 1
ATOM 697 C C . GLN A 1 84 ? 27.723 8.448 -51.384 1.00 97.56 84 GLN A C 1
ATOM 699 O O . GLN A 1 84 ? 26.875 8.597 -50.505 1.00 97.56 84 GLN A O 1
ATOM 704 N N . ILE A 1 85 ? 28.989 8.120 -51.097 1.00 97.50 85 ILE A N 1
ATOM 705 C CA . ILE A 1 85 ? 29.465 7.814 -49.736 1.00 97.50 85 ILE A CA 1
ATOM 706 C C . ILE A 1 85 ? 29.254 9.005 -48.786 1.00 97.50 85 ILE A C 1
ATOM 708 O O . ILE A 1 85 ? 28.858 8.815 -47.636 1.00 97.50 85 ILE A O 1
ATOM 712 N N . LYS A 1 86 ? 29.468 10.250 -49.240 1.00 97.81 86 LYS A N 1
ATOM 713 C CA . LYS A 1 86 ? 29.159 11.445 -48.431 1.00 97.81 86 LYS A CA 1
ATOM 714 C C . LYS A 1 86 ? 27.669 11.554 -48.115 1.00 97.81 86 LYS A C 1
ATOM 716 O O . LYS A 1 86 ? 27.318 11.860 -46.976 1.00 97.81 86 LYS A O 1
ATOM 721 N N . GLN A 1 87 ? 26.796 11.318 -49.092 1.00 97.12 87 GLN A N 1
ATOM 722 C CA . GLN A 1 87 ? 25.346 11.401 -48.900 1.00 97.12 87 GLN A CA 1
ATOM 723 C C . GLN A 1 87 ? 24.854 10.315 -47.936 1.00 97.12 87 GLN A C 1
ATOM 725 O O . GLN A 1 87 ? 24.146 10.626 -46.976 1.00 97.12 87 GLN A O 1
ATOM 730 N N . GLU A 1 88 ? 25.327 9.078 -48.090 1.00 97.62 88 GLU A N 1
ATOM 731 C CA . GLU A 1 88 ? 25.067 7.983 -47.148 1.00 97.62 88 GLU A CA 1
ATOM 732 C C . GLU A 1 88 ? 25.587 8.293 -45.739 1.00 97.62 88 GLU A C 1
ATOM 734 O O . GLU A 1 88 ? 24.865 8.100 -44.759 1.00 97.62 88 GLU A O 1
ATOM 739 N N . PHE A 1 89 ? 26.799 8.844 -45.615 1.00 97.81 89 PHE A N 1
ATOM 740 C CA . PHE A 1 89 ? 27.368 9.249 -44.330 1.00 97.81 89 PHE A CA 1
ATOM 741 C C . PHE A 1 89 ? 26.564 10.370 -43.655 1.00 97.81 89 PHE A C 1
ATOM 743 O O . PHE A 1 89 ? 26.293 10.291 -42.457 1.00 97.81 89 PHE A O 1
ATOM 750 N N . THR A 1 90 ? 26.146 11.404 -44.395 1.00 97.31 90 THR A N 1
ATOM 751 C CA . THR A 1 90 ? 25.328 12.494 -43.827 1.00 97.31 90 THR A CA 1
ATOM 752 C C . THR A 1 90 ? 23.953 12.014 -43.374 1.00 97.31 90 THR A C 1
ATOM 754 O O . THR A 1 90 ? 23.524 12.395 -42.285 1.00 97.31 90 THR A O 1
ATOM 757 N N . LYS A 1 91 ? 23.306 11.127 -44.143 1.00 97.75 91 LYS A N 1
ATOM 758 C CA . LYS A 1 91 ? 22.047 10.487 -43.752 1.00 97.75 91 LYS A CA 1
ATOM 759 C C . LYS A 1 91 ? 22.228 9.643 -42.488 1.00 97.75 91 LYS A C 1
ATOM 761 O O . LYS A 1 91 ? 21.562 9.890 -41.492 1.00 97.75 91 LYS A O 1
ATOM 766 N N . THR A 1 92 ? 23.198 8.729 -42.496 1.00 97.69 92 THR A N 1
ATOM 767 C CA . THR A 1 92 ? 23.504 7.835 -41.365 1.00 97.69 92 THR A CA 1
ATOM 768 C C . THR A 1 92 ? 23.820 8.628 -40.092 1.00 97.69 92 THR A C 1
ATOM 770 O O . THR A 1 92 ? 23.364 8.290 -39.003 1.00 97.69 92 THR A O 1
ATOM 773 N N . LYS A 1 93 ? 24.562 9.736 -40.218 1.00 97.94 93 LYS A N 1
ATOM 774 C CA . LYS A 1 93 ? 24.839 10.657 -39.110 1.00 97.94 93 LYS A CA 1
ATOM 775 C C . LYS A 1 93 ? 23.566 11.317 -38.569 1.00 97.94 93 LYS A C 1
ATOM 777 O O . LYS A 1 93 ? 23.445 11.440 -37.353 1.00 97.94 93 LYS A O 1
ATOM 782 N N . ALA A 1 94 ? 22.649 11.748 -39.435 1.00 97.12 94 ALA A N 1
ATOM 783 C CA . ALA A 1 94 ? 21.376 12.335 -39.019 1.00 97.12 94 ALA A CA 1
ATOM 784 C C . ALA A 1 94 ? 20.481 11.302 -38.310 1.00 97.12 94 ALA A C 1
ATOM 786 O O . ALA A 1 94 ? 19.954 11.600 -37.238 1.00 97.12 94 ALA A O 1
ATOM 787 N N . ASP A 1 95 ? 20.399 10.081 -38.846 1.00 97.62 95 ASP A N 1
ATOM 788 C CA . ASP A 1 95 ? 19.644 8.967 -38.260 1.00 97.62 95 ASP A CA 1
ATOM 789 C C . ASP A 1 95 ? 20.161 8.644 -36.838 1.00 97.62 95 ASP A C 1
ATOM 791 O O . ASP A 1 95 ? 19.382 8.635 -35.882 1.00 97.62 95 ASP A O 1
ATOM 795 N N . TYR A 1 96 ? 21.484 8.517 -36.648 1.00 97.50 96 TYR A N 1
ATOM 796 C CA . TYR A 1 96 ? 22.083 8.328 -35.315 1.00 97.50 96 TYR A CA 1
ATOM 797 C C . TYR A 1 96 ? 21.885 9.526 -34.373 1.00 97.50 96 TYR A C 1
ATOM 799 O O . TYR A 1 96 ? 21.683 9.344 -33.174 1.00 97.50 96 TYR A O 1
ATOM 807 N N . GLN A 1 97 ? 21.938 10.766 -34.874 1.00 97.56 97 GLN A N 1
ATOM 808 C CA . GLN A 1 97 ? 21.666 11.951 -34.049 1.00 97.56 97 GLN A CA 1
ATOM 809 C C . GLN A 1 97 ? 20.213 11.972 -33.555 1.00 97.56 97 GLN A C 1
ATOM 811 O O . GLN A 1 97 ? 19.965 12.323 -32.398 1.00 97.56 97 GLN A O 1
ATOM 816 N N . GLN A 1 98 ? 19.268 11.554 -34.399 1.00 97.50 98 GLN A N 1
ATOM 817 C CA . GLN A 1 98 ? 17.868 11.397 -34.025 1.00 97.50 98 GLN A CA 1
ATOM 818 C C . GLN A 1 98 ? 17.678 10.275 -32.993 1.00 97.50 98 GLN A C 1
ATOM 820 O O . GLN A 1 98 ? 16.981 10.488 -32.001 1.00 97.50 98 GLN A O 1
ATOM 825 N N . GLU A 1 99 ? 18.311 9.114 -33.180 1.00 97.81 99 GLU A N 1
ATOM 826 C CA . GLU A 1 99 ? 18.246 8.001 -32.225 1.00 97.81 99 GLU A CA 1
ATOM 827 C C . GLU A 1 99 ? 18.812 8.397 -30.850 1.00 97.81 99 GLU A C 1
ATOM 829 O O . GLU A 1 99 ? 18.142 8.215 -29.832 1.00 97.81 99 GLU A O 1
ATOM 834 N N . CYS A 1 100 ? 19.980 9.047 -30.806 1.00 97.06 100 CYS A N 1
ATOM 835 C CA . CYS A 1 100 ? 20.561 9.578 -29.569 1.00 97.06 100 CYS A CA 1
ATOM 836 C C . CYS A 1 100 ? 19.614 10.550 -28.843 1.00 97.06 100 CYS A C 1
ATOM 838 O O . CYS A 1 100 ? 19.428 10.433 -27.631 1.00 97.06 100 CYS A O 1
ATOM 840 N N . ALA A 1 101 ? 18.970 11.474 -29.566 1.00 97.56 101 ALA A N 1
ATOM 841 C CA . ALA A 1 101 ? 18.003 12.404 -28.978 1.00 97.56 101 ALA A CA 1
ATOM 842 C C 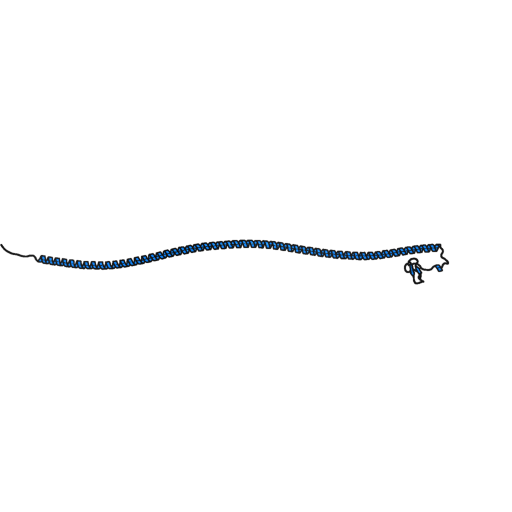. ALA A 1 101 ? 16.744 11.688 -28.446 1.00 97.56 101 ALA A C 1
ATOM 844 O O . ALA A 1 101 ? 16.216 12.043 -27.387 1.00 97.56 101 ALA A O 1
ATOM 845 N N . GLN A 1 102 ? 16.271 10.650 -29.144 1.00 97.81 102 GLN A N 1
ATOM 846 C CA . GLN A 1 102 ? 15.151 9.824 -28.689 1.00 97.81 102 GLN A CA 1
ATOM 847 C C . GLN A 1 102 ? 15.506 9.032 -27.424 1.00 97.81 102 GLN A C 1
ATOM 849 O O . GLN A 1 102 ? 14.727 9.047 -26.469 1.00 97.81 102 GLN A O 1
ATOM 854 N N . LEU A 1 103 ? 16.676 8.388 -27.388 1.00 97.88 103 LEU A N 1
ATOM 855 C CA . LEU A 1 103 ? 17.171 7.647 -26.226 1.00 97.88 103 LEU A CA 1
ATOM 856 C C . LEU A 1 103 ? 17.375 8.567 -25.016 1.00 97.88 103 LEU A C 1
ATOM 858 O O . LEU A 1 103 ? 16.948 8.221 -23.916 1.00 97.88 103 LEU A O 1
ATOM 862 N N . GLN A 1 104 ? 17.930 9.766 -25.216 1.00 98.06 104 GLN A N 1
ATOM 863 C CA . GLN A 1 104 ? 18.068 10.759 -24.150 1.00 98.06 104 GLN A CA 1
ATOM 864 C C . GLN A 1 104 ? 16.698 11.167 -23.576 1.00 98.06 104 GLN A C 1
ATOM 866 O O . GLN A 1 104 ? 16.504 11.114 -22.362 1.00 98.06 104 GLN A O 1
ATOM 871 N N . SER A 1 105 ? 15.708 11.468 -24.427 1.00 97.62 105 SER A N 1
ATOM 872 C CA . SER A 1 105 ? 14.345 11.791 -23.970 1.00 97.62 105 SER A CA 1
ATOM 873 C C . SER A 1 105 ? 13.668 10.622 -23.236 1.00 97.62 105 SER A C 1
ATOM 875 O O . SER A 1 105 ? 12.901 10.835 -22.294 1.00 97.62 105 SER A O 1
ATOM 877 N N . GLN A 1 106 ? 13.926 9.375 -23.644 1.00 97.94 106 GLN A N 1
ATOM 878 C CA . GLN A 1 106 ? 13.426 8.186 -22.943 1.00 97.94 106 GLN A CA 1
ATOM 879 C C . GLN A 1 106 ? 14.095 8.000 -21.574 1.00 97.94 106 GLN A C 1
ATOM 881 O O . GLN A 1 106 ? 13.411 7.660 -20.605 1.00 97.94 106 GLN A O 1
ATOM 886 N N . LEU A 1 107 ? 15.399 8.263 -21.474 1.00 97.94 107 LEU A N 1
ATOM 887 C CA . LEU A 1 107 ? 16.159 8.192 -20.228 1.00 97.94 107 LEU A CA 1
ATOM 888 C C . LEU A 1 107 ? 15.706 9.271 -19.233 1.00 97.94 107 LEU A C 1
ATOM 890 O O . LEU A 1 107 ? 15.425 8.949 -18.082 1.00 97.94 107 LEU A O 1
ATOM 894 N N . GLU A 1 108 ? 15.508 10.512 -19.682 1.00 97.88 108 GLU A N 1
ATOM 895 C CA . GLU A 1 108 ? 14.937 11.600 -18.870 1.00 97.88 108 GLU A CA 1
ATOM 896 C C . GLU A 1 108 ? 13.537 11.243 -18.336 1.00 97.88 108 GLU A C 1
ATOM 898 O O . GLU A 1 108 ? 13.283 11.341 -17.134 1.00 97.88 108 GLU A O 1
ATOM 903 N N . LYS A 1 109 ? 12.642 10.727 -19.194 1.00 98.00 109 LYS A N 1
ATOM 904 C CA . LYS A 1 109 ? 11.302 10.256 -18.784 1.00 98.00 109 LYS A CA 1
ATOM 905 C C . LYS A 1 109 ? 11.353 9.091 -17.793 1.00 98.00 109 LYS A C 1
ATOM 907 O O . LYS A 1 109 ? 10.476 8.981 -16.938 1.00 98.00 109 LYS A O 1
ATOM 912 N N . THR A 1 110 ? 12.342 8.210 -17.918 1.00 97.12 110 THR A N 1
ATOM 913 C CA . THR A 1 110 ? 12.520 7.061 -17.018 1.00 97.12 110 THR A CA 1
ATOM 914 C C . THR A 1 110 ? 13.046 7.515 -15.659 1.00 97.12 110 THR A C 1
ATOM 916 O O . THR A 1 110 ? 12.489 7.121 -14.637 1.00 97.12 110 THR A O 1
ATOM 919 N N . ASN A 1 111 ? 14.023 8.425 -15.642 1.00 97.88 111 ASN A N 1
ATOM 920 C CA . ASN A 1 111 ? 14.544 9.038 -14.421 1.00 97.88 111 ASN A CA 1
ATOM 921 C C . ASN A 1 111 ? 13.461 9.828 -13.671 1.00 97.88 111 ASN A C 1
ATOM 923 O O . ASN A 1 111 ? 13.363 9.704 -12.452 1.00 97.88 111 ASN A O 1
ATOM 927 N N . GLN A 1 112 ? 12.603 10.575 -14.379 1.00 97.81 112 GLN A N 1
ATOM 928 C CA . GLN A 1 112 ? 11.476 11.270 -13.749 1.00 97.81 112 GLN A CA 1
ATOM 929 C C . GLN A 1 112 ? 10.519 10.277 -13.077 1.00 97.81 112 GLN A C 1
ATOM 931 O O . GLN A 1 112 ? 10.272 10.391 -11.881 1.00 97.81 112 GLN A O 1
ATOM 936 N N . LYS A 1 113 ? 10.077 9.234 -13.796 1.00 97.50 113 LYS A N 1
ATOM 937 C CA . LYS A 1 113 ? 9.224 8.175 -13.223 1.00 97.50 113 LYS A CA 1
ATOM 938 C C . LYS A 1 113 ? 9.868 7.483 -12.020 1.00 97.50 113 LYS A C 1
ATOM 940 O O . LYS A 1 113 ? 9.169 7.148 -11.069 1.00 97.50 113 LYS A O 1
ATOM 945 N N . GLN A 1 114 ? 11.181 7.253 -12.051 1.00 97.88 114 GLN A N 1
ATOM 946 C CA . GLN A 1 114 ? 11.917 6.678 -10.925 1.00 97.88 114 GLN A CA 1
ATOM 947 C C . GLN A 1 114 ? 11.926 7.621 -9.711 1.00 97.88 114 GLN A C 1
ATOM 949 O O . GLN A 1 114 ? 11.762 7.155 -8.584 1.00 97.88 114 GLN A O 1
ATOM 954 N N . SER A 1 115 ? 12.072 8.931 -9.933 1.00 97.81 115 SER A N 1
ATOM 955 C CA . SER A 1 115 ? 11.960 9.955 -8.888 1.00 97.81 115 SER A CA 1
ATOM 956 C C . SER A 1 115 ? 10.554 9.978 -8.277 1.00 97.81 115 SER A C 1
ATOM 958 O O . SER A 1 115 ? 10.408 9.835 -7.063 1.00 97.81 115 SER A O 1
ATOM 960 N N . ASP A 1 116 ? 9.516 10.039 -9.117 1.00 98.06 116 ASP A N 1
ATOM 961 C CA . ASP A 1 116 ? 8.109 10.062 -8.697 1.00 98.06 116 ASP A CA 1
ATOM 962 C C . ASP A 1 116 ? 7.745 8.808 -7.877 1.00 98.06 116 ASP A C 1
ATOM 964 O O . ASP A 1 116 ? 7.144 8.900 -6.805 1.00 98.06 116 ASP A O 1
ATOM 968 N N . LEU A 1 117 ? 8.175 7.623 -8.333 1.00 98.12 117 LEU A N 1
ATOM 969 C CA . LEU A 1 117 ? 7.992 6.357 -7.612 1.00 98.12 117 LEU A CA 1
ATOM 970 C C . LEU A 1 117 ? 8.766 6.314 -6.287 1.00 98.12 117 LEU A C 1
ATOM 972 O O . LEU A 1 117 ? 8.274 5.735 -5.318 1.00 98.12 117 LEU A O 1
ATOM 976 N N . SER A 1 118 ? 9.953 6.923 -6.218 1.00 98.31 118 SER A N 1
ATOM 977 C CA . SER A 1 118 ? 10.734 7.022 -4.979 1.00 98.31 118 SER A CA 1
ATOM 978 C C . SER A 1 118 ? 10.021 7.889 -3.934 1.00 98.31 118 SER A C 1
ATOM 980 O O . SER A 1 118 ? 9.930 7.496 -2.768 1.00 98.31 118 SER A O 1
ATOM 982 N N . ILE A 1 119 ? 9.443 9.020 -4.359 1.00 98.25 119 ILE A N 1
ATOM 983 C CA . ILE A 1 119 ? 8.632 9.903 -3.506 1.00 98.25 119 ILE A CA 1
ATOM 984 C C . ILE A 1 119 ? 7.386 9.155 -3.013 1.00 98.25 119 ILE A C 1
ATOM 986 O O . ILE A 1 119 ? 7.188 9.035 -1.804 1.00 98.25 119 ILE A O 1
ATOM 990 N N . ALA A 1 120 ? 6.606 8.555 -3.918 1.00 98.06 120 ALA A N 1
ATOM 991 C CA . ALA A 1 120 ? 5.402 7.800 -3.561 1.00 98.06 120 ALA A CA 1
ATOM 992 C C . ALA A 1 120 ? 5.697 6.624 -2.605 1.00 98.06 120 ALA A C 1
ATOM 994 O O . ALA A 1 120 ? 4.924 6.346 -1.683 1.00 98.06 120 ALA A O 1
ATOM 995 N N . LEU A 1 121 ? 6.843 5.949 -2.767 1.00 98.38 121 LEU A N 1
ATOM 996 C CA . LEU A 1 121 ? 7.296 4.895 -1.856 1.00 98.38 121 LEU A CA 1
ATOM 997 C C . LEU A 1 121 ? 7.639 5.444 -0.461 1.00 98.38 121 LEU A C 1
ATOM 999 O O . LEU A 1 121 ? 7.335 4.794 0.543 1.00 98.38 121 LEU A O 1
ATOM 1003 N N . GLN A 1 122 ? 8.268 6.618 -0.376 1.00 97.94 122 GLN A N 1
ATOM 1004 C CA . GLN A 1 122 ? 8.579 7.278 0.894 1.00 97.94 122 GLN A CA 1
ATOM 1005 C C . GLN A 1 122 ? 7.308 7.755 1.613 1.00 97.94 122 GLN A C 1
ATOM 1007 O O . GLN A 1 122 ? 7.170 7.532 2.818 1.00 97.94 122 GLN A O 1
ATOM 1012 N N . GLU A 1 123 ? 6.355 8.338 0.885 1.00 98.25 123 GLU A N 1
ATOM 1013 C CA . GLU A 1 123 ? 5.044 8.724 1.419 1.00 98.25 123 GLU A CA 1
ATOM 1014 C C . GLU A 1 123 ? 4.273 7.509 1.942 1.00 98.25 123 GLU A C 1
ATOM 1016 O O . GLU A 1 123 ? 3.818 7.518 3.085 1.00 98.25 123 GLU A O 1
ATOM 1021 N N . THR A 1 124 ? 4.211 6.427 1.160 1.00 97.75 124 THR A N 1
ATOM 1022 C CA . THR A 1 124 ? 3.559 5.168 1.560 1.00 97.75 124 THR A CA 1
ATOM 1023 C C . THR A 1 124 ? 4.192 4.585 2.827 1.00 97.75 124 THR A C 1
ATOM 1025 O O . THR A 1 124 ? 3.479 4.145 3.730 1.00 97.75 124 THR A O 1
ATOM 1028 N N . LYS A 1 125 ? 5.528 4.624 2.952 1.00 98.12 125 LYS A N 1
ATOM 1029 C CA . LYS A 1 125 ? 6.229 4.215 4.182 1.00 98.12 125 LYS A CA 1
ATOM 1030 C C . LYS A 1 125 ? 5.849 5.093 5.378 1.00 98.12 125 LYS A C 1
ATOM 1032 O O . LYS A 1 125 ? 5.555 4.553 6.438 1.00 98.12 125 LYS A O 1
ATOM 1037 N N . SER A 1 126 ? 5.796 6.417 5.211 1.00 97.69 126 SER A N 1
ATOM 1038 C CA . SER A 1 126 ? 5.384 7.336 6.284 1.00 97.69 126 SER A CA 1
ATOM 1039 C C . SER A 1 126 ? 3.929 7.114 6.715 1.00 97.69 126 SER A C 1
ATOM 1041 O O . SER A 1 126 ? 3.642 7.083 7.910 1.00 97.69 126 SER A O 1
ATOM 1043 N N . GLN A 1 127 ? 3.015 6.908 5.762 1.00 97.88 127 GLN A N 1
ATOM 1044 C CA . GLN A 1 127 ? 1.616 6.574 6.045 1.00 97.88 127 GLN A CA 1
ATOM 1045 C C . GLN A 1 127 ? 1.497 5.243 6.796 1.00 97.88 127 GLN A C 1
ATOM 1047 O O . GLN A 1 127 ? 0.753 5.164 7.772 1.00 97.88 127 GLN A O 1
ATOM 1052 N N . LYS A 1 128 ? 2.272 4.225 6.395 1.00 98.19 128 LYS A N 1
ATOM 1053 C CA . LYS A 1 128 ? 2.328 2.939 7.094 1.00 98.19 128 LYS A CA 1
ATOM 1054 C C . LYS A 1 128 ? 2.763 3.113 8.556 1.00 98.19 128 LYS A C 1
ATOM 1056 O O . LYS A 1 128 ? 2.065 2.621 9.435 1.00 98.19 128 LYS A O 1
ATOM 1061 N N . THR A 1 129 ? 3.855 3.834 8.824 1.00 97.94 129 THR A N 1
ATOM 1062 C CA . THR A 1 129 ? 4.336 4.055 10.201 1.00 97.94 129 THR A CA 1
ATOM 1063 C C . THR A 1 129 ? 3.293 4.772 11.063 1.00 97.94 129 THR A C 1
ATOM 1065 O O . THR A 1 129 ? 3.013 4.317 12.166 1.00 97.94 129 THR A O 1
ATOM 1068 N N . LYS A 1 130 ? 2.626 5.809 10.538 1.00 98.00 130 LYS A N 1
ATOM 1069 C CA . LYS A 1 130 ? 1.527 6.496 11.248 1.00 98.00 130 LYS A CA 1
ATOM 1070 C C . LYS A 1 130 ? 0.344 5.572 11.557 1.00 98.00 130 LYS A C 1
ATOM 1072 O O . LYS A 1 130 ? -0.300 5.716 12.593 1.00 98.00 130 LYS A O 1
ATOM 1077 N N . LEU A 1 131 ? 0.037 4.632 10.660 1.0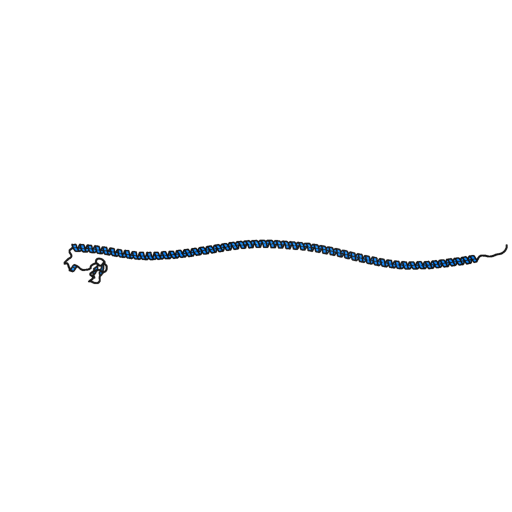0 98.19 131 LEU A N 1
ATOM 1078 C CA . LEU A 1 131 ? -1.021 3.644 10.873 1.00 98.19 131 LEU A CA 1
ATOM 1079 C C . LEU A 1 131 ? -0.623 2.600 11.931 1.00 98.19 131 LEU A C 1
ATOM 1081 O O . LEU A 1 131 ? -1.464 2.208 12.735 1.00 98.19 131 LEU A O 1
ATOM 1085 N N . GLU A 1 132 ? 0.646 2.182 11.960 1.00 98.19 132 GLU A N 1
ATOM 1086 C CA . GLU A 1 132 ? 1.199 1.307 13.003 1.00 98.19 132 GLU A CA 1
ATOM 1087 C C . GLU A 1 132 ? 1.181 2.005 14.378 1.00 98.19 132 GLU A C 1
ATOM 1089 O O . GLU A 1 132 ? 0.704 1.420 15.348 1.00 98.19 132 GLU A O 1
ATOM 1094 N N . GLU A 1 133 ? 1.591 3.275 14.458 1.00 97.81 133 GLU A N 1
ATOM 1095 C CA . GLU A 1 133 ? 1.487 4.110 15.669 1.00 97.81 133 GLU A CA 1
ATOM 1096 C C . GLU A 1 133 ? 0.037 4.212 16.172 1.00 97.81 133 GLU A C 1
ATOM 1098 O O . GLU A 1 133 ? -0.237 3.936 17.341 1.00 97.81 133 GLU A O 1
ATOM 1103 N N . PHE A 1 134 ? -0.913 4.534 15.284 1.00 98.25 134 PHE A N 1
ATOM 1104 C CA . PHE A 1 134 ? -2.337 4.610 15.629 1.00 98.25 134 PHE A CA 1
ATOM 1105 C C . PHE A 1 134 ? -2.910 3.259 16.087 1.00 98.25 134 PHE A C 1
ATOM 1107 O O . PHE A 1 134 ? -3.719 3.211 17.013 1.00 98.25 134 PHE A O 1
ATOM 1114 N N . TYR A 1 135 ? -2.478 2.153 15.473 1.00 98.19 135 TYR A N 1
ATOM 1115 C CA . TYR A 1 135 ? -2.874 0.806 15.883 1.00 98.19 135 TYR A CA 1
ATOM 1116 C C . TYR A 1 135 ? -2.400 0.481 17.308 1.00 98.19 135 TYR A C 1
ATOM 1118 O O . TYR A 1 135 ? -3.195 -0.004 18.116 1.00 98.19 135 TYR A O 1
ATOM 1126 N N . TYR A 1 136 ? -1.139 0.780 17.644 1.00 98.12 136 TYR A N 1
ATOM 1127 C CA . TYR A 1 136 ? -0.611 0.552 18.993 1.00 98.12 136 TYR A CA 1
ATOM 1128 C C . TYR A 1 136 ? -1.287 1.440 20.046 1.00 98.12 136 TYR A C 1
ATOM 1130 O O . TYR A 1 136 ? -1.618 0.947 21.125 1.00 98.12 136 TYR A O 1
ATOM 1138 N N . GLU A 1 137 ? -1.556 2.709 19.728 1.00 98.38 137 GLU A N 1
ATOM 1139 C CA . GLU A 1 137 ? -2.302 3.623 20.602 1.00 98.38 137 GLU A CA 1
ATOM 1140 C C . GLU A 1 137 ? -3.722 3.095 20.876 1.00 98.38 137 GLU A C 1
ATOM 1142 O O . GLU A 1 137 ? -4.133 2.963 22.030 1.00 98.38 137 GLU A O 1
ATOM 1147 N N . LEU A 1 138 ? -4.454 2.686 19.832 1.00 98.06 138 LEU A N 1
ATOM 1148 C CA . LEU A 1 138 ? -5.797 2.118 19.975 1.00 98.06 138 LEU A CA 1
ATOM 1149 C C . LEU A 1 138 ? -5.787 0.803 20.777 1.00 98.06 138 LEU A C 1
ATOM 1151 O O . LEU A 1 138 ? -6.671 0.571 21.604 1.00 98.06 138 LEU A O 1
ATOM 1155 N N . GLN A 1 139 ? -4.773 -0.046 20.581 1.00 98.56 139 GLN A N 1
ATOM 1156 C CA . GLN A 1 139 ? -4.592 -1.280 21.349 1.00 98.56 139 GLN A CA 1
ATOM 1157 C C . GLN A 1 139 ? -4.316 -0.994 22.837 1.00 98.56 139 GLN A C 1
ATOM 1159 O O . GLN A 1 139 ? -4.865 -1.678 23.708 1.00 98.56 139 GLN A O 1
ATOM 1164 N N . ALA A 1 140 ? -3.508 0.025 23.143 1.00 97.81 140 ALA A N 1
ATOM 1165 C CA . ALA A 1 140 ? -3.235 0.458 24.511 1.00 97.81 140 ALA A CA 1
ATOM 1166 C C . ALA A 1 140 ? -4.495 1.023 25.190 1.00 97.81 140 ALA A C 1
ATOM 1168 O O . ALA A 1 140 ? -4.800 0.643 26.324 1.00 97.81 140 ALA A O 1
ATOM 1169 N N . GLN A 1 141 ? -5.269 1.856 24.485 1.00 98.06 141 GLN A N 1
ATOM 1170 C CA . GLN A 1 141 ? -6.543 2.389 24.978 1.00 98.06 141 GLN A CA 1
ATOM 1171 C C . GLN A 1 141 ? -7.562 1.274 25.254 1.00 98.06 141 GLN A C 1
ATOM 1173 O O . GLN A 1 141 ? -8.137 1.238 26.341 1.00 98.06 141 GLN A O 1
ATOM 1178 N N . LEU A 1 142 ? -7.723 0.309 24.340 1.00 97.81 142 LEU A N 1
ATOM 1179 C CA . LEU A 1 142 ? -8.596 -0.854 24.547 1.00 97.81 142 LEU A CA 1
ATOM 1180 C C . LEU A 1 142 ? -8.187 -1.677 25.778 1.00 97.81 142 LEU A C 1
ATOM 1182 O O . LEU A 1 142 ? -9.042 -2.023 26.593 1.00 97.81 142 LEU A O 1
ATOM 1186 N N . SER A 1 143 ? -6.889 -1.949 25.950 1.00 98.12 143 SER A N 1
ATOM 1187 C CA . SER A 1 143 ? -6.364 -2.663 27.124 1.00 98.12 143 SER A CA 1
ATOM 1188 C C . SER A 1 143 ? -6.631 -1.900 28.429 1.00 98.12 143 SER A C 1
ATOM 1190 O O . SER A 1 143 ? -7.050 -2.489 29.430 1.00 98.12 143 SER A O 1
ATOM 1192 N N . LYS A 1 144 ? -6.471 -0.569 28.407 1.00 98.19 144 LYS A N 1
ATOM 1193 C CA . LYS A 1 144 ? -6.767 0.308 29.543 1.00 98.19 144 LYS A CA 1
ATOM 1194 C C . LYS A 1 144 ? -8.252 0.263 29.909 1.00 98.19 144 LYS A C 1
ATOM 1196 O O . LYS A 1 144 ? -8.567 -0.108 31.040 1.00 98.19 144 LYS A O 1
ATOM 1201 N N . THR A 1 145 ? -9.156 0.519 28.963 1.00 98.06 145 THR A N 1
ATOM 1202 C CA . THR A 1 145 ? -10.610 0.469 29.199 1.00 98.06 145 THR A CA 1
ATOM 1203 C C . THR A 1 145 ? -11.072 -0.921 29.644 1.00 98.06 145 THR A C 1
ATOM 1205 O O . THR A 1 145 ? -11.917 -1.039 30.528 1.00 98.06 145 THR A O 1
ATOM 1208 N N . GLN A 1 146 ? -10.483 -1.999 29.114 1.00 98.25 146 GLN A N 1
ATOM 1209 C CA . GLN A 1 146 ? -10.775 -3.361 29.569 1.00 98.25 146 GLN A CA 1
ATOM 1210 C C . GLN A 1 146 ? -10.326 -3.606 31.021 1.00 98.25 146 GLN A C 1
ATOM 1212 O O . GLN A 1 146 ? -10.999 -4.334 31.757 1.00 98.25 146 GLN A O 1
ATOM 1217 N N . SER A 1 147 ? -9.212 -3.007 31.454 1.00 97.69 147 SER A N 1
ATOM 1218 C CA . SER A 1 147 ? -8.755 -3.084 32.846 1.00 97.69 147 SER A CA 1
ATOM 1219 C C . SER A 1 147 ? -9.638 -2.260 33.794 1.00 97.69 147 SER A C 1
ATOM 1221 O O . SER A 1 147 ? -10.007 -2.767 34.851 1.00 97.69 147 SER A O 1
ATOM 1223 N N . GLU A 1 148 ? -10.062 -1.063 33.378 1.00 98.25 148 GLU A N 1
ATOM 1224 C CA . GLU A 1 148 ? -10.974 -0.179 34.120 1.00 98.25 148 GLU A CA 1
ATOM 1225 C C . GLU A 1 148 ? -12.354 -0.833 34.302 1.00 98.25 148 GLU A C 1
ATOM 1227 O O . GLU A 1 148 ? -12.823 -0.994 35.426 1.00 98.25 148 GLU A O 1
ATOM 1232 N N . LEU A 1 149 ? -12.961 -1.354 33.231 1.00 98.19 149 LEU A N 1
ATOM 1233 C CA . LEU A 1 149 ? -14.226 -2.099 33.322 1.00 98.19 149 LEU A CA 1
ATOM 1234 C C . LEU A 1 149 ? -14.111 -3.350 34.209 1.00 98.19 149 LEU A C 1
ATOM 1236 O O . LEU A 1 149 ? -15.073 -3.750 34.869 1.00 98.19 149 LEU A O 1
ATOM 1240 N N . ARG A 1 150 ? -12.936 -3.994 34.253 1.00 98.31 150 ARG A N 1
ATOM 1241 C CA . ARG A 1 150 ? -12.698 -5.153 35.125 1.00 98.31 150 ARG A CA 1
ATOM 1242 C C . ARG A 1 150 ? -12.624 -4.755 36.601 1.00 98.31 150 ARG A C 1
ATOM 1244 O O . ARG A 1 150 ? -13.137 -5.513 37.427 1.00 98.31 150 ARG A O 1
ATOM 1251 N N . THR A 1 151 ? -12.005 -3.621 36.940 1.00 97.81 151 THR A N 1
ATOM 1252 C CA . THR A 1 151 ? -11.955 -3.125 38.327 1.00 97.81 151 THR A CA 1
ATOM 1253 C C . THR A 1 151 ? -13.318 -2.608 38.777 1.00 97.81 151 THR A C 1
ATOM 1255 O O . THR A 1 151 ? -13.770 -2.980 39.859 1.00 97.81 151 THR A O 1
ATOM 1258 N N . GLU A 1 152 ? -14.028 -1.866 37.928 1.00 97.94 152 GLU A N 1
ATOM 1259 C CA . GLU A 1 152 ? -15.382 -1.377 38.201 1.00 97.94 152 GLU A CA 1
ATOM 1260 C C . GLU A 1 152 ? -16.372 -2.534 38.429 1.00 97.94 152 GLU A C 1
ATOM 1262 O O . GLU A 1 152 ? -17.091 -2.558 39.431 1.00 97.94 152 GLU A O 1
ATOM 1267 N N . ARG A 1 153 ? -16.339 -3.575 37.583 1.00 98.06 153 ARG A N 1
ATOM 1268 C CA . ARG A 1 153 ? -17.155 -4.787 37.781 1.00 98.06 153 ARG A CA 1
ATOM 1269 C C . ARG A 1 153 ? -16.834 -5.502 39.097 1.00 98.06 153 ARG A C 1
ATOM 1271 O O . ARG A 1 153 ? -17.741 -6.027 39.737 1.00 98.06 153 ARG A O 1
ATOM 1278 N N . ALA A 1 154 ? -15.562 -5.557 39.498 1.00 97.56 154 ALA A N 1
ATOM 1279 C CA . ALA A 1 154 ? -15.167 -6.163 40.770 1.00 97.56 154 ALA A CA 1
ATOM 1280 C C . ALA A 1 154 ? -15.683 -5.350 41.970 1.00 97.56 154 ALA A C 1
ATOM 1282 O O . ALA A 1 154 ? -16.204 -5.933 42.920 1.00 97.56 154 ALA A O 1
ATOM 1283 N N . HIS A 1 155 ? -15.616 -4.020 41.889 1.00 98.12 155 HIS A N 1
ATOM 1284 C CA . HIS A 1 155 ? -16.153 -3.106 42.895 1.00 98.12 155 HIS A CA 1
ATOM 1285 C C . HIS A 1 155 ? -17.681 -3.233 43.037 1.00 98.12 155 HIS A C 1
ATOM 1287 O O . HIS A 1 155 ? -18.176 -3.433 44.146 1.00 98.12 155 HIS A O 1
ATOM 1293 N N . PHE A 1 156 ? -18.439 -3.225 41.934 1.00 97.75 156 PHE A N 1
ATOM 1294 C CA . PHE A 1 156 ? -19.891 -3.444 41.996 1.00 97.75 156 PHE A CA 1
ATOM 1295 C C . PHE A 1 156 ? -20.261 -4.837 42.521 1.00 97.75 156 PHE A C 1
ATOM 1297 O O . PHE A 1 156 ? -21.217 -4.966 43.284 1.00 97.75 156 PHE A O 1
ATOM 1304 N N . GLN A 1 157 ? -19.493 -5.880 42.183 1.00 98.38 157 GLN A N 1
ATOM 1305 C CA . GLN A 1 157 ? -19.709 -7.216 42.746 1.00 98.38 157 GLN A CA 1
ATOM 1306 C C . GLN A 1 157 ? -19.482 -7.243 44.266 1.00 98.38 157 GLN A C 1
ATOM 1308 O O . GLN A 1 157 ? -20.229 -7.914 44.977 1.00 98.38 157 GLN A O 1
ATOM 1313 N N . GLN A 1 158 ? -18.485 -6.511 44.773 1.00 97.94 158 GLN A N 1
ATOM 1314 C CA . GLN A 1 158 ? -18.264 -6.363 46.211 1.00 97.94 158 GLN A CA 1
ATOM 1315 C C . GLN A 1 158 ? -19.446 -5.648 46.882 1.00 97.94 158 GLN A C 1
ATOM 1317 O O . GLN A 1 158 ? -20.011 -6.192 47.830 1.00 97.94 158 GLN A O 1
ATOM 1322 N N . GLN A 1 159 ? -19.882 -4.499 46.353 1.00 97.94 159 GLN A N 1
ATOM 1323 C CA . GLN A 1 159 ? -21.037 -3.763 46.887 1.00 97.94 159 GLN A CA 1
ATOM 1324 C C . GLN A 1 159 ? -22.319 -4.612 46.902 1.00 97.94 159 GLN A C 1
ATOM 1326 O O . GLN A 1 159 ? -23.068 -4.593 47.878 1.00 97.94 159 GLN A O 1
ATOM 1331 N N . LEU A 1 160 ? -22.560 -5.408 45.852 1.00 97.94 160 LEU A N 1
ATOM 1332 C CA . LEU A 1 160 ? -23.695 -6.331 45.787 1.00 97.94 160 LEU A CA 1
ATOM 1333 C C . LEU A 1 160 ? -23.622 -7.402 46.891 1.00 97.94 160 LEU A C 1
ATOM 1335 O O . LEU A 1 160 ? -24.636 -7.717 47.518 1.00 97.94 160 LEU A O 1
ATOM 1339 N N . ASN A 1 161 ? -22.431 -7.945 47.154 1.00 97.88 161 ASN A N 1
ATOM 1340 C CA . ASN A 1 161 ? -22.218 -8.936 48.209 1.00 97.88 161 ASN A CA 1
ATOM 1341 C C . ASN A 1 161 ? -22.448 -8.327 49.606 1.00 97.88 161 ASN A C 1
ATOM 1343 O O . ASN A 1 161 ? -23.140 -8.931 50.424 1.00 97.88 161 ASN A O 1
ATOM 1347 N N . GLU A 1 162 ? -21.928 -7.124 49.864 1.00 98.06 162 GLU A N 1
ATOM 1348 C CA . GLU A 1 162 ? -22.109 -6.387 51.125 1.00 98.06 162 GLU A CA 1
ATOM 1349 C C . GLU A 1 162 ? -23.586 -6.034 51.375 1.00 98.06 162 GLU A C 1
ATOM 1351 O O . GLU A 1 162 ? -24.113 -6.261 52.469 1.00 98.06 162 GLU A O 1
ATOM 1356 N N . ALA A 1 163 ? -24.295 -5.562 50.344 1.00 97.19 163 ALA A N 1
ATOM 1357 C CA . ALA A 1 163 ? -25.733 -5.304 50.407 1.00 97.19 163 ALA A CA 1
ATOM 1358 C C . ALA A 1 163 ? -26.536 -6.591 50.671 1.00 97.19 163 ALA A C 1
ATOM 1360 O O . ALA A 1 163 ? -27.453 -6.593 51.494 1.00 97.19 163 ALA A O 1
ATOM 1361 N N . THR A 1 164 ? -26.155 -7.707 50.039 1.00 98.12 164 THR A N 1
ATOM 1362 C CA . THR A 1 164 ? -26.792 -9.020 50.245 1.00 98.12 164 THR A CA 1
ATOM 1363 C C . THR A 1 164 ? -26.603 -9.522 51.679 1.00 98.12 164 THR A C 1
ATOM 1365 O O . THR A 1 164 ? -27.568 -9.957 52.307 1.00 98.12 164 THR A O 1
ATOM 1368 N N . GLN A 1 165 ? -25.391 -9.419 52.235 1.00 97.62 165 GLN A N 1
ATOM 1369 C CA . GLN A 1 165 ? -25.114 -9.777 53.634 1.00 97.62 165 GLN A CA 1
ATOM 1370 C C . GLN A 1 165 ? -25.886 -8.883 54.613 1.00 97.62 165 GLN A C 1
ATOM 1372 O O . GLN A 1 165 ? -26.466 -9.375 55.583 1.00 97.62 165 GLN A O 1
ATOM 1377 N N . THR A 1 166 ? -25.953 -7.579 54.333 1.00 97.75 166 THR A N 1
ATOM 1378 C CA . THR A 1 166 ? -26.720 -6.618 55.139 1.00 97.75 166 THR A CA 1
ATOM 1379 C C . THR A 1 166 ? -28.208 -6.967 55.146 1.00 97.75 166 THR A C 1
ATOM 1381 O O . THR A 1 166 ? -28.809 -7.046 56.217 1.00 97.75 166 THR A O 1
ATOM 1384 N N . HIS A 1 167 ? -28.789 -7.266 53.979 1.00 97.19 167 HIS A N 1
ATOM 1385 C CA . HIS A 1 167 ? -30.181 -7.703 53.857 1.00 97.19 167 HIS A CA 1
ATOM 1386 C C . HIS A 1 167 ? -30.444 -9.009 54.623 1.00 97.19 167 HIS A C 1
ATOM 1388 O O . HIS A 1 167 ? -31.437 -9.111 55.338 1.00 97.19 167 HIS A O 1
ATOM 1394 N N . GLN A 1 168 ? -29.554 -10.005 54.526 1.00 97.69 168 GLN A N 1
ATOM 1395 C CA . GLN A 1 168 ? -29.683 -11.262 55.279 1.00 97.69 168 GLN A CA 1
ATOM 1396 C C . GLN A 1 168 ? -29.665 -11.032 56.799 1.00 97.69 168 GLN A C 1
ATOM 1398 O O . GLN A 1 168 ? -30.495 -11.596 57.512 1.00 97.69 168 GLN A O 1
ATOM 1403 N N . SER A 1 169 ? -28.772 -10.170 57.292 1.00 97.81 169 SER A N 1
ATOM 1404 C CA . SER A 1 169 ? -28.705 -9.791 58.710 1.00 97.81 169 SER A CA 1
ATOM 1405 C C . SER A 1 169 ? -29.983 -9.076 59.175 1.00 97.81 169 SER A C 1
ATOM 1407 O O . SER A 1 169 ? -30.590 -9.463 60.175 1.00 97.81 169 SER A O 1
ATOM 1409 N N . GLN A 1 170 ? -30.462 -8.094 58.404 1.00 96.56 170 GLN A N 1
ATOM 1410 C CA . GLN A 1 170 ? -31.718 -7.387 58.680 1.00 96.56 170 GLN A CA 1
ATOM 1411 C C . GLN A 1 170 ? -32.930 -8.330 58.671 1.00 96.56 170 GLN A C 1
ATOM 1413 O O . GLN A 1 170 ? -33.803 -8.220 59.530 1.00 96.56 170 GLN A O 1
ATOM 1418 N N . GLN A 1 171 ? -32.971 -9.297 57.753 1.00 97.62 171 GLN A N 1
ATOM 1419 C CA . GLN A 1 171 ? -34.035 -10.297 57.694 1.00 97.62 171 GLN A CA 1
ATOM 1420 C C . GLN A 1 171 ? -34.040 -11.202 58.939 1.00 97.62 171 GLN A C 1
ATOM 1422 O O . GLN A 1 171 ? -35.098 -11.415 59.529 1.00 97.62 171 GLN A O 1
ATOM 1427 N N . GLN A 1 172 ? -32.871 -11.650 59.412 1.00 96.94 172 GLN A N 1
ATOM 1428 C CA . GLN A 1 172 ? -32.757 -12.401 60.672 1.00 96.94 172 GLN A CA 1
ATOM 1429 C C . GLN A 1 172 ? -33.197 -11.571 61.891 1.00 96.94 172 GLN A C 1
ATOM 1431 O O . GLN A 1 172 ? -33.878 -12.089 62.778 1.00 96.94 172 GLN A O 1
ATOM 1436 N N . GLN A 1 173 ? -32.866 -10.275 61.928 1.00 97.19 173 GLN A N 1
ATOM 1437 C CA . GLN A 1 173 ? -33.332 -9.360 62.978 1.00 97.19 173 GLN A CA 1
ATOM 1438 C C . GLN A 1 173 ? -34.858 -9.187 62.955 1.00 97.19 173 GLN A C 1
ATOM 1440 O O . GLN A 1 173 ? -35.494 -9.256 64.007 1.00 97.19 173 GLN A O 1
ATOM 1445 N N . LEU A 1 174 ? -35.462 -9.027 61.772 1.00 96.00 174 LEU A N 1
ATOM 1446 C CA . LEU A 1 174 ? -36.917 -8.942 61.612 1.00 96.00 174 LEU A CA 1
ATOM 1447 C C . LEU A 1 174 ? -37.624 -10.229 62.058 1.00 96.00 174 LEU A C 1
ATOM 1449 O O . LEU A 1 174 ? -38.648 -10.155 62.739 1.00 96.00 174 LEU A O 1
ATOM 1453 N N . GLU A 1 175 ? -37.076 -11.407 61.748 1.00 96.75 175 GLU A N 1
ATOM 1454 C CA . GLU A 1 175 ? -37.597 -12.688 62.247 1.00 96.75 175 GLU A CA 1
ATOM 1455 C C . GLU A 1 175 ? -37.501 -12.802 63.777 1.00 96.75 175 GLU A C 1
ATOM 1457 O O . GLU A 1 175 ? -38.425 -13.308 64.420 1.00 96.75 175 GLU A O 1
ATOM 1462 N N . GLY A 1 176 ? -36.405 -12.316 64.370 1.00 96.62 176 GLY A N 1
ATOM 1463 C CA . GLY A 1 176 ? -36.211 -12.242 65.821 1.00 96.62 176 GLY A CA 1
ATOM 1464 C C . GLY A 1 176 ? -37.253 -11.353 66.504 1.00 96.62 176 GLY A C 1
ATOM 1465 O O . GLY A 1 176 ? -37.982 -11.820 67.380 1.00 96.62 176 GLY A O 1
ATOM 1466 N N . LEU A 1 177 ? -37.393 -10.109 66.037 1.00 96.62 177 LEU A N 1
ATOM 1467 C CA . LEU A 1 177 ? -38.394 -9.156 66.531 1.00 96.62 177 LEU A CA 1
ATOM 1468 C C . LEU A 1 177 ? -39.827 -9.669 66.333 1.00 96.62 177 LEU A C 1
ATOM 1470 O O . LEU A 1 177 ? -40.671 -9.506 67.210 1.00 96.62 177 LEU A O 1
ATOM 1474 N N . THR A 1 178 ? -40.111 -10.346 65.216 1.00 96.88 178 THR A N 1
ATOM 1475 C CA . THR A 1 178 ? -41.425 -10.966 64.974 1.00 96.88 178 THR A CA 1
ATOM 1476 C C . THR A 1 178 ? -41.742 -12.024 66.035 1.00 96.88 178 THR A C 1
ATOM 1478 O O . THR A 1 178 ? -42.841 -12.026 66.594 1.00 96.88 178 THR A O 1
ATOM 1481 N N . LYS A 1 179 ? -40.774 -12.889 66.374 1.00 96.12 179 LYS A N 1
ATOM 1482 C CA . LYS A 1 179 ? -40.924 -13.878 67.455 1.00 96.12 179 LYS A CA 1
ATOM 1483 C C . LYS A 1 179 ? -41.166 -13.194 68.803 1.00 96.12 179 LYS A C 1
ATOM 1485 O O . LYS A 1 179 ? -42.125 -13.551 69.487 1.00 96.12 179 LYS A O 1
ATOM 1490 N N . GLU A 1 180 ? -40.379 -12.180 69.153 1.00 96.75 180 GLU A N 1
ATOM 1491 C CA . GLU A 1 180 ? -40.540 -11.420 70.401 1.00 96.75 180 GLU A CA 1
ATOM 1492 C C . GLU A 1 180 ? -41.929 -10.764 70.507 1.00 96.75 180 GLU A C 1
ATOM 1494 O O . GLU A 1 180 ? -42.629 -10.947 71.504 1.00 96.75 180 GLU A O 1
ATOM 1499 N N . VAL A 1 181 ? -42.404 -10.107 69.442 1.00 96.75 181 VAL A N 1
ATOM 1500 C CA . VAL A 1 181 ? -43.757 -9.524 69.378 1.00 96.75 181 VAL A CA 1
ATOM 1501 C C . VAL A 1 181 ? -44.841 -10.588 69.588 1.00 96.75 181 VAL A C 1
ATOM 1503 O O . VAL A 1 181 ? -45.793 -10.344 70.334 1.00 96.75 181 VAL A O 1
ATOM 1506 N N . THR A 1 182 ? -44.714 -11.785 69.000 1.00 95.69 182 THR A N 1
ATOM 1507 C CA . THR A 1 182 ? -45.691 -12.870 69.239 1.00 95.69 182 THR A CA 1
ATOM 1508 C C . THR A 1 182 ? -45.670 -13.392 70.681 1.00 95.69 182 THR A C 1
ATOM 1510 O O . THR A 1 182 ? -46.734 -13.654 71.252 1.00 95.69 182 THR A O 1
ATOM 1513 N N . GLN A 1 183 ? -44.494 -13.472 71.314 1.00 96.69 183 GLN A N 1
ATOM 1514 C CA . GLN A 1 183 ? -44.352 -13.878 72.718 1.00 96.69 183 GLN A CA 1
ATOM 1515 C C . GLN A 1 183 ? -44.961 -12.838 73.667 1.00 96.69 183 GLN A C 1
ATOM 1517 O O . GLN A 1 183 ? -45.764 -13.189 74.535 1.00 96.69 183 GLN A O 1
ATOM 1522 N N . LEU A 1 184 ? -44.651 -11.553 73.463 1.00 96.69 184 LEU A N 1
ATOM 1523 C CA . LEU A 1 184 ? -45.222 -10.442 74.228 1.00 96.69 184 LEU A CA 1
ATOM 1524 C C . LEU A 1 184 ? -46.749 -10.388 74.092 1.00 96.69 184 LEU A C 1
ATOM 1526 O O . LEU A 1 184 ? -47.445 -10.235 75.095 1.00 96.69 184 LEU A O 1
ATOM 1530 N N . ARG A 1 185 ? -47.283 -10.595 72.881 1.00 96.62 185 ARG A N 1
ATOM 1531 C CA . ARG A 1 185 ? -48.731 -10.656 72.628 1.00 96.62 185 ARG A CA 1
ATOM 1532 C C . ARG A 1 185 ? -49.402 -11.801 73.391 1.00 96.62 185 ARG A C 1
ATOM 1534 O O . ARG A 1 185 ? -50.395 -11.573 74.075 1.00 96.62 185 ARG A O 1
ATOM 1541 N N . THR A 1 186 ? -48.808 -12.993 73.362 1.00 95.81 186 THR A N 1
ATOM 1542 C CA . THR A 1 186 ? -49.299 -14.166 74.113 1.00 95.81 186 THR A CA 1
ATOM 1543 C C . THR A 1 186 ? -49.266 -13.922 75.628 1.00 95.81 186 THR A C 1
ATOM 1545 O O . THR A 1 186 ? -50.218 -14.228 76.347 1.00 95.81 186 THR A O 1
ATOM 1548 N N . SER A 1 187 ? -48.185 -13.318 76.131 1.00 96.38 187 SER A N 1
ATOM 1549 C CA . SER A 1 187 ? -48.035 -12.968 77.549 1.00 96.38 187 SER A CA 1
ATOM 1550 C C . SER A 1 187 ? -49.057 -11.915 78.004 1.00 96.38 187 SER A C 1
ATOM 1552 O O . SER A 1 187 ? -49.638 -12.023 79.091 1.00 96.38 187 SER A O 1
ATOM 1554 N N . LEU A 1 188 ? -49.342 -10.928 77.148 1.00 95.81 188 LEU A N 1
ATOM 1555 C CA . LEU A 1 188 ? -50.372 -9.918 77.373 1.00 95.81 188 LEU A CA 1
ATOM 1556 C C . LEU A 1 188 ? -51.772 -10.547 77.428 1.00 95.81 188 LEU A C 1
ATOM 1558 O O . LEU A 1 188 ? -52.526 -10.253 78.354 1.00 95.81 188 LEU A O 1
ATOM 1562 N N . GLU A 1 189 ? -52.107 -11.443 76.498 1.00 96.00 189 GLU A N 1
ATOM 1563 C CA . GLU A 1 189 ? -53.387 -12.166 76.480 1.00 96.00 189 GLU A CA 1
ATOM 1564 C C . GLU A 1 189 ? -53.576 -13.022 77.745 1.00 96.00 189 GLU A C 1
ATOM 1566 O O . GLU A 1 189 ? -54.607 -12.912 78.415 1.00 96.00 189 GLU A O 1
ATOM 1571 N N . ASN A 1 190 ? -52.553 -13.779 78.157 1.00 96.06 190 ASN A N 1
ATOM 1572 C CA . ASN A 1 190 ? -52.558 -14.537 79.415 1.00 96.06 190 ASN A CA 1
ATOM 1573 C C . ASN A 1 190 ? -52.758 -13.626 80.641 1.00 96.06 190 ASN A C 1
ATOM 1575 O O . ASN A 1 190 ? -53.549 -13.927 81.541 1.00 96.06 190 ASN A O 1
ATOM 1579 N N . SER A 1 191 ? -52.083 -12.475 80.666 1.00 93.88 191 SER A N 1
ATOM 1580 C CA . SER A 1 191 ? -52.209 -11.487 81.744 1.00 93.88 191 SER A CA 1
ATOM 1581 C C . SER A 1 191 ? -53.608 -10.864 81.792 1.00 93.88 191 SER A C 1
ATOM 1583 O O . SER A 1 191 ? -54.169 -10.692 82.876 1.00 93.88 191 SER A O 1
ATOM 1585 N N . GLN A 1 192 ? -54.218 -10.587 80.635 1.00 95.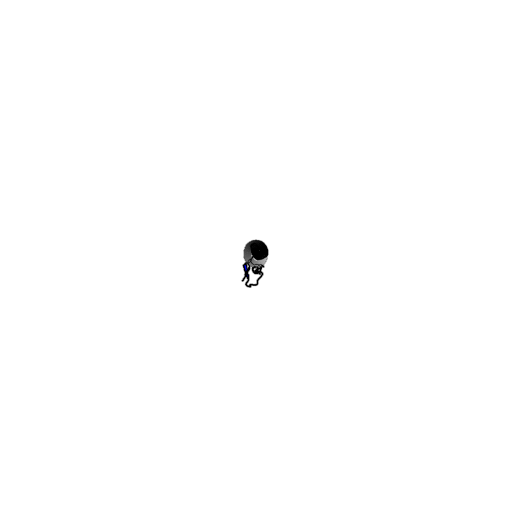62 192 GLN A N 1
ATOM 1586 C CA . GLN A 1 192 ? -55.603 -10.118 80.531 1.00 95.62 192 GLN A CA 1
ATOM 1587 C C . GLN A 1 192 ? -56.609 -11.180 81.000 1.00 95.62 192 GLN A C 1
ATOM 1589 O O . GLN A 1 192 ? -57.550 -10.843 81.720 1.00 95.62 192 GLN A O 1
ATOM 1594 N N . GLN A 1 193 ? -56.415 -12.457 80.649 1.00 95.38 193 GLN A N 1
ATOM 1595 C CA . GLN A 1 193 ? -57.248 -13.557 81.152 1.00 95.38 193 GLN A CA 1
ATOM 1596 C C . GLN A 1 193 ? -57.156 -13.679 82.679 1.00 95.38 193 GLN A C 1
ATOM 1598 O O . GLN A 1 193 ? -58.187 -13.725 83.355 1.00 95.38 193 GLN A O 1
ATOM 1603 N N . LYS A 1 194 ? -55.941 -13.633 83.244 1.00 95.62 194 LYS A N 1
ATOM 1604 C CA . LYS A 1 194 ? -55.725 -13.653 84.700 1.00 95.62 194 LYS A CA 1
ATOM 1605 C C . LYS A 1 194 ? -56.390 -12.459 85.395 1.00 95.62 194 LYS A C 1
ATOM 1607 O O . LYS A 1 194 ? -57.020 -12.638 86.433 1.00 95.62 194 LYS A O 1
ATOM 1612 N N . ASN A 1 195 ? -56.327 -11.265 84.801 1.00 94.81 195 ASN A N 1
ATOM 1613 C CA . ASN A 1 195 ? -57.019 -10.075 85.308 1.00 94.81 195 ASN A CA 1
ATOM 1614 C C . ASN A 1 195 ? -58.551 -10.220 85.277 1.00 94.81 195 ASN A C 1
ATOM 1616 O O . ASN A 1 195 ? -59.226 -9.824 86.227 1.00 94.81 195 ASN A O 1
ATOM 1620 N N . LYS A 1 196 ? -59.119 -10.816 84.219 1.00 94.94 196 LYS A N 1
ATOM 1621 C CA . LYS A 1 196 ? -60.559 -11.128 84.153 1.00 94.94 196 LYS A CA 1
ATOM 1622 C C . LYS A 1 196 ? -60.961 -12.116 85.253 1.00 94.94 196 LYS A C 1
ATOM 1624 O O . LYS A 1 196 ? -61.929 -11.857 85.959 1.00 94.94 196 LYS A O 1
ATOM 1629 N N . ALA A 1 197 ? -60.193 -13.189 85.450 1.00 94.88 197 ALA A N 1
ATOM 1630 C CA . ALA A 1 197 ? -60.443 -14.174 86.504 1.00 94.88 197 ALA A CA 1
ATOM 1631 C C . ALA A 1 197 ? -60.369 -13.557 87.915 1.00 94.88 197 ALA A C 1
ATOM 1633 O O . ALA A 1 197 ? -61.277 -13.759 88.720 1.00 94.88 197 ALA A O 1
ATOM 1634 N N . LEU A 1 198 ? -59.340 -12.746 88.193 1.00 95.31 198 LEU A N 1
ATOM 1635 C CA . LEU A 1 198 ? -59.196 -12.025 89.464 1.00 95.31 198 LEU A CA 1
ATOM 1636 C C . LEU A 1 198 ? -60.349 -11.043 89.712 1.00 95.31 198 LEU A C 1
ATOM 1638 O O . LEU A 1 198 ? -60.865 -11.000 90.823 1.00 95.31 198 LEU A O 1
ATOM 1642 N N . ASN A 1 199 ? -60.806 -10.306 88.695 1.00 94.94 199 ASN A N 1
ATOM 1643 C CA . ASN A 1 199 ? -61.973 -9.424 88.820 1.00 94.94 199 ASN A CA 1
ATOM 1644 C C . ASN A 1 199 ? -63.273 -10.195 89.105 1.00 94.94 199 ASN A C 1
ATOM 1646 O O . ASN A 1 199 ? -64.102 -9.728 89.885 1.00 94.94 199 ASN A O 1
ATOM 1650 N N . THR A 1 200 ? -63.463 -11.375 88.509 1.00 94.81 200 THR A N 1
ATOM 1651 C CA . THR A 1 200 ? -64.607 -12.248 88.823 1.00 94.81 200 THR A CA 1
ATOM 1652 C C . THR A 1 200 ? -64.542 -12.735 90.273 1.00 94.81 200 THR A C 1
ATOM 1654 O O . THR A 1 200 ? -65.537 -12.659 90.993 1.00 94.81 200 THR A O 1
ATOM 1657 N N . LEU A 1 201 ? -63.360 -13.159 90.730 1.00 95.69 201 LEU A N 1
ATOM 1658 C CA . LEU A 1 201 ? -63.136 -13.599 92.106 1.00 95.69 201 LEU A CA 1
ATOM 1659 C C . LEU A 1 201 ? -63.357 -12.455 93.116 1.00 95.69 201 LEU A C 1
ATOM 1661 O O . LEU A 1 201 ? -64.039 -12.645 94.123 1.00 95.69 201 LEU A O 1
ATOM 1665 N N . LEU A 1 202 ? -62.865 -11.248 92.814 1.00 95.00 202 LEU A N 1
ATOM 1666 C CA . LEU A 1 202 ? -63.082 -10.041 93.619 1.00 95.00 202 LEU A CA 1
ATOM 1667 C C . LEU A 1 202 ? -64.579 -9.761 93.815 1.00 95.00 202 LEU A C 1
ATOM 1669 O O . LEU A 1 202 ? -65.012 -9.543 94.945 1.00 95.00 202 LEU A O 1
ATOM 1673 N N . LYS A 1 203 ? -65.378 -9.837 92.741 1.00 94.25 203 LYS A N 1
ATOM 1674 C CA . LYS A 1 203 ? -66.839 -9.676 92.812 1.00 94.25 203 LYS A CA 1
ATOM 1675 C C . LYS A 1 203 ? -67.491 -10.726 93.713 1.00 94.25 203 LYS A C 1
ATOM 1677 O O . LYS A 1 203 ? -68.340 -10.367 94.524 1.00 94.25 203 LYS A O 1
ATOM 1682 N N . SER A 1 204 ? -67.072 -11.993 93.630 1.00 94.69 204 SER A N 1
ATOM 1683 C CA . SER A 1 204 ? -67.605 -13.037 94.521 1.00 94.69 204 SER A CA 1
ATOM 1684 C C . SER A 1 204 ? -67.261 -12.797 95.997 1.00 94.69 204 SER A C 1
ATOM 1686 O O . SER A 1 204 ? -68.134 -12.949 96.847 1.00 94.69 204 SER A O 1
ATOM 1688 N N . TYR A 1 205 ? -66.048 -12.325 96.315 1.00 92.25 205 TYR A N 1
ATOM 1689 C CA . TYR A 1 205 ? -65.687 -11.949 97.688 1.00 92.25 205 TYR A CA 1
ATOM 1690 C C . TYR A 1 205 ? -66.453 -10.715 98.183 1.00 92.25 205 TYR A C 1
ATOM 1692 O O . TYR A 1 205 ? -66.888 -10.691 99.331 1.00 92.25 205 TYR A O 1
ATOM 1700 N N . GLN A 1 206 ? -66.667 -9.708 97.331 1.00 92.62 206 GLN A N 1
ATOM 1701 C CA . GLN A 1 206 ? -67.491 -8.539 97.663 1.00 92.62 206 GLN A CA 1
ATOM 1702 C C . GLN A 1 206 ? -68.941 -8.940 97.972 1.00 92.62 206 GLN A C 1
ATOM 1704 O O . GLN A 1 206 ? -69.512 -8.468 98.954 1.00 92.62 206 GLN A O 1
ATOM 1709 N N . GLN A 1 207 ? -69.518 -9.845 97.178 1.00 92.75 207 GLN A N 1
ATOM 1710 C CA . GLN A 1 207 ? -70.867 -10.365 97.400 1.00 92.75 207 GLN A CA 1
ATOM 1711 C C . GLN A 1 207 ? -70.957 -11.216 98.678 1.00 92.75 207 GLN A C 1
ATOM 1713 O O . GLN A 1 207 ? -71.873 -11.018 99.473 1.00 92.75 207 GLN A O 1
ATOM 1718 N N . ALA A 1 208 ? -69.975 -12.086 98.935 1.00 92.38 208 ALA A N 1
ATOM 1719 C CA . ALA A 1 208 ? -69.900 -12.860 100.175 1.00 92.38 208 ALA A CA 1
ATOM 1720 C C . ALA A 1 208 ? -69.756 -11.963 101.420 1.00 92.38 208 ALA A C 1
ATOM 1722 O O . ALA A 1 208 ? -70.413 -12.209 102.429 1.00 92.38 208 ALA A O 1
ATOM 1723 N N . ASN A 1 209 ? -68.964 -10.885 101.346 1.00 90.56 209 ASN A N 1
ATOM 1724 C CA . ASN A 1 209 ? -68.882 -9.891 102.420 1.00 90.56 209 ASN A CA 1
ATOM 1725 C C . ASN A 1 209 ? -70.220 -9.176 102.649 1.00 90.56 209 ASN A C 1
ATOM 1727 O O . ASN A 1 209 ? -70.607 -9.004 103.797 1.00 90.56 209 ASN A O 1
ATOM 1731 N N . LEU A 1 210 ? -70.955 -8.804 101.594 1.00 92.94 210 LEU A N 1
ATOM 1732 C CA . LEU A 1 210 ? -72.294 -8.211 101.730 1.00 92.94 210 LEU A CA 1
ATOM 1733 C C . LEU A 1 210 ? -73.286 -9.167 102.414 1.00 92.94 210 LEU A C 1
ATOM 1735 O O . LEU A 1 210 ? -74.073 -8.736 103.255 1.00 92.94 210 LEU A O 1
ATOM 1739 N N . GLU A 1 211 ? -73.246 -10.461 102.089 1.00 92.06 211 GLU A N 1
ATOM 1740 C CA . GLU A 1 211 ? -74.060 -11.479 102.766 1.00 92.06 211 GLU A CA 1
ATOM 1741 C C . GLU A 1 211 ? -73.651 -11.680 104.232 1.00 92.06 211 GLU A C 1
ATOM 1743 O O . GLU A 1 211 ? -74.519 -11.826 105.095 1.00 92.06 211 GLU A O 1
ATOM 1748 N N . LEU A 1 212 ? -72.349 -11.660 104.535 1.00 91.50 212 LEU A N 1
ATOM 1749 C CA . LEU A 1 212 ? -71.841 -11.732 105.907 1.00 91.50 212 LEU A CA 1
ATOM 1750 C C . LEU A 1 212 ? -72.221 -10.491 106.723 1.00 91.50 212 LEU A C 1
ATOM 1752 O O . LEU A 1 212 ? -72.669 -10.648 107.854 1.00 91.50 212 LEU A O 1
ATOM 1756 N N . SER A 1 213 ? -72.119 -9.284 106.158 1.00 90.94 213 SER A N 1
ATOM 1757 C CA . SER A 1 213 ? -72.564 -8.044 106.808 1.00 90.94 213 SER A CA 1
ATOM 1758 C C . SER A 1 213 ? -74.060 -8.070 107.116 1.00 90.94 213 SER A C 1
ATOM 1760 O O . SER A 1 213 ? -74.434 -7.764 108.242 1.00 90.94 213 SER A O 1
ATOM 1762 N N . LYS A 1 214 ? -74.911 -8.527 106.185 1.00 91.00 214 LYS A N 1
ATOM 1763 C CA . LYS A 1 214 ? -76.349 -8.710 106.458 1.00 91.00 214 LYS A CA 1
ATOM 1764 C C . LYS A 1 214 ? -76.605 -9.699 107.592 1.00 91.00 214 LYS A C 1
ATOM 1766 O O . LYS A 1 214 ? -77.365 -9.393 108.501 1.00 91.00 214 LYS A O 1
ATOM 1771 N N . LYS A 1 215 ? -75.937 -10.858 107.583 1.00 91.62 215 LYS A N 1
ATOM 1772 C CA . LYS A 1 215 ? -76.038 -11.845 108.674 1.00 91.62 215 LYS A CA 1
ATOM 1773 C C . LYS A 1 215 ? -75.548 -11.284 110.012 1.00 91.62 215 LYS A C 1
ATOM 1775 O O . LYS A 1 215 ? -76.085 -11.655 111.052 1.00 91.62 215 LYS A O 1
ATOM 1780 N N . LEU A 1 216 ? -74.551 -10.396 109.995 1.00 90.00 216 LEU A N 1
ATOM 1781 C CA . LEU A 1 216 ? -74.070 -9.693 111.183 1.00 90.00 216 LEU A CA 1
ATOM 1782 C C . LEU A 1 216 ? -75.133 -8.714 111.707 1.00 90.00 216 LEU A C 1
ATOM 1784 O O . LEU A 1 216 ? -75.481 -8.793 112.878 1.00 90.00 216 LEU A O 1
ATOM 1788 N N . GLU A 1 217 ? -75.705 -7.864 110.848 1.00 88.31 217 GLU A N 1
ATOM 1789 C CA . GLU A 1 217 ? -76.798 -6.939 111.197 1.00 88.31 217 GLU A CA 1
ATOM 1790 C C . GLU A 1 217 ? -78.041 -7.686 111.719 1.00 88.31 217 GLU A C 1
ATOM 1792 O O . GLU A 1 217 ? -78.649 -7.283 112.713 1.00 88.31 217 GLU A O 1
ATOM 1797 N N . GLU A 1 218 ? -78.403 -8.810 111.094 1.00 87.00 218 GLU A N 1
ATOM 1798 C CA . GLU A 1 218 ? -79.476 -9.702 111.548 1.00 87.00 218 GLU A CA 1
ATOM 1799 C C . GLU A 1 218 ? -79.176 -10.278 112.940 1.00 87.00 218 GLU A C 1
ATOM 1801 O O . GLU A 1 218 ? -80.044 -10.247 113.815 1.00 87.00 218 GLU A O 1
ATOM 1806 N N . ALA A 1 219 ? -77.952 -10.757 113.180 1.00 82.75 219 ALA A N 1
ATOM 1807 C CA . ALA A 1 219 ? -77.530 -11.276 114.480 1.00 82.75 219 ALA A CA 1
ATOM 1808 C C . ALA A 1 219 ? -77.468 -10.177 115.558 1.00 82.75 219 ALA A C 1
ATOM 1810 O O . ALA A 1 219 ? -77.916 -10.395 116.683 1.00 82.75 219 ALA A O 1
ATOM 1811 N N . GLU A 1 220 ? -76.983 -8.978 115.234 1.00 86.62 220 GLU A N 1
ATOM 1812 C CA . GLU A 1 220 ? -76.988 -7.818 116.132 1.00 86.62 220 GLU A CA 1
ATOM 1813 C C . GLU A 1 220 ? -78.416 -7.375 116.478 1.00 86.62 220 GLU A C 1
ATOM 1815 O O . GLU A 1 220 ? -78.715 -7.089 117.641 1.00 86.62 220 GLU A O 1
ATOM 1820 N N . SER A 1 221 ? -79.323 -7.388 115.497 1.00 82.12 221 SER A N 1
ATOM 1821 C CA . SER A 1 221 ? -80.753 -7.137 115.691 1.00 82.12 221 SER A CA 1
ATOM 1822 C C . SER A 1 221 ? -81.394 -8.188 116.606 1.00 82.12 221 SER A C 1
ATOM 1824 O O . SER A 1 221 ? -82.076 -7.830 117.568 1.00 82.12 221 SER A O 1
ATOM 1826 N N . GLN A 1 222 ? -81.098 -9.477 116.401 1.00 84.69 222 GLN A N 1
ATOM 1827 C CA . GLN A 1 222 ? -81.537 -10.563 117.287 1.00 84.69 222 GLN A CA 1
ATOM 1828 C C . GLN A 1 222 ? -80.980 -10.406 118.710 1.00 84.69 222 GLN A C 1
ATOM 1830 O O . GLN A 1 222 ? -81.725 -10.538 119.679 1.00 84.69 222 GLN A O 1
ATOM 1835 N N . ILE A 1 223 ? -79.698 -10.055 118.865 1.00 83.12 223 ILE A N 1
ATOM 1836 C CA . ILE A 1 223 ? -79.080 -9.764 120.170 1.00 83.12 223 ILE A CA 1
ATOM 1837 C C . ILE A 1 223 ? -79.764 -8.564 120.840 1.00 83.12 223 ILE A C 1
ATOM 1839 O O . ILE A 1 223 ? -79.976 -8.580 122.053 1.00 83.12 223 ILE A O 1
ATOM 1843 N N . LYS A 1 224 ? -80.135 -7.529 120.079 1.00 83.38 224 LYS A N 1
ATOM 1844 C CA . LYS A 1 224 ? -80.848 -6.346 120.582 1.00 83.38 224 LYS A CA 1
ATOM 1845 C C . LYS A 1 224 ? -82.277 -6.681 121.020 1.00 83.38 224 LYS A C 1
ATOM 1847 O O . LYS A 1 224 ? -82.687 -6.245 122.094 1.00 83.38 224 LYS A O 1
ATOM 1852 N N . ASP A 1 225 ? -83.005 -7.485 120.248 1.00 80.38 225 ASP A N 1
ATOM 1853 C CA . ASP A 1 225 ? -84.337 -7.983 120.610 1.00 80.38 225 ASP A CA 1
ATOM 1854 C C . ASP A 1 225 ? -84.280 -8.869 121.866 1.00 80.38 225 ASP A C 1
ATOM 1856 O O . ASP A 1 225 ? -84.997 -8.604 122.833 1.00 80.38 225 ASP A O 1
ATOM 1860 N N . LEU A 1 226 ? -83.351 -9.831 121.925 1.00 77.19 226 LEU A N 1
ATOM 1861 C CA . LEU A 1 226 ? -83.105 -10.665 123.107 1.00 77.19 226 LEU A CA 1
ATOM 1862 C C . LEU A 1 226 ? -82.718 -9.829 124.337 1.00 77.19 226 LEU A C 1
ATOM 1864 O O . LEU A 1 226 ? -83.272 -10.044 125.414 1.00 77.19 226 LEU A O 1
ATOM 1868 N N . LYS A 1 227 ? -81.846 -8.821 124.192 1.00 76.12 227 LYS A N 1
ATOM 1869 C CA . LYS A 1 227 ? -81.548 -7.857 125.267 1.00 76.12 227 LYS A CA 1
ATOM 1870 C C . LYS A 1 227 ? -82.797 -7.098 125.712 1.00 76.12 227 LYS A C 1
ATOM 1872 O O . LYS A 1 227 ? -82.993 -6.945 126.912 1.00 76.12 227 LYS A O 1
ATOM 1877 N N . SER A 1 228 ? -83.662 -6.675 124.788 1.00 73.25 228 SER A N 1
ATOM 1878 C CA . SER A 1 228 ? -84.915 -5.985 125.128 1.00 73.25 228 SER A CA 1
ATOM 1879 C C . SER A 1 228 ? -85.914 -6.897 125.856 1.00 73.25 228 SER A C 1
ATOM 1881 O O . SER A 1 228 ? -86.594 -6.449 126.778 1.00 73.25 228 SER A O 1
ATOM 1883 N N . LYS A 1 229 ? -85.948 -8.192 125.514 1.00 71.62 229 LYS A N 1
ATOM 1884 C CA . LYS A 1 229 ? -86.727 -9.226 126.214 1.00 71.62 229 LYS A CA 1
ATOM 1885 C C . LYS A 1 229 ? -86.180 -9.489 127.619 1.00 71.62 229 LYS A C 1
ATOM 1887 O O . LYS A 1 229 ? -86.964 -9.597 128.554 1.00 71.62 229 LYS A O 1
ATOM 1892 N N . ILE A 1 230 ? -84.856 -9.490 127.793 1.00 64.44 230 ILE A N 1
ATOM 1893 C CA . ILE A 1 230 ? -84.203 -9.563 129.112 1.00 64.44 230 ILE A CA 1
ATOM 1894 C C . ILE A 1 230 ? -84.497 -8.299 129.943 1.00 64.44 230 ILE A C 1
ATOM 1896 O O . ILE A 1 230 ? -84.819 -8.411 131.123 1.00 64.44 230 ILE A O 1
ATOM 1900 N N . GLN A 1 231 ? -84.470 -7.105 129.336 1.00 55.56 231 GLN A N 1
ATOM 1901 C CA . GLN A 1 231 ? -84.818 -5.836 129.999 1.00 55.56 231 GLN A CA 1
ATOM 1902 C C . GLN A 1 231 ? -86.303 -5.717 130.372 1.00 55.56 231 GLN A C 1
ATOM 1904 O O . G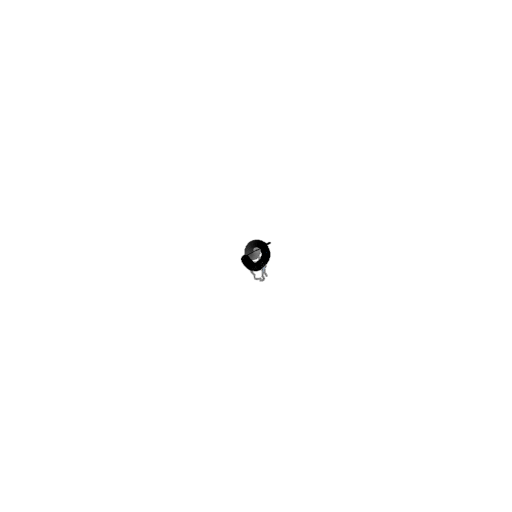LN A 1 231 ? -86.627 -5.028 131.331 1.00 55.56 231 GLN A O 1
ATOM 1909 N N . LYS A 1 232 ? -87.201 -6.402 129.656 1.00 53.72 232 LYS A N 1
ATOM 1910 C CA . LYS A 1 232 ? -88.623 -6.538 130.021 1.00 53.72 232 LYS A CA 1
ATOM 1911 C C . LYS A 1 232 ? -88.900 -7.717 130.972 1.00 53.72 232 LYS A C 1
ATOM 1913 O O . LYS A 1 232 ? -90.054 -7.942 131.317 1.00 53.72 232 LYS A O 1
ATOM 1918 N N . GLY A 1 233 ? -87.870 -8.468 131.380 1.00 42.66 233 GLY A N 1
ATOM 1919 C CA . GLY A 1 233 ? -87.983 -9.708 132.163 1.00 42.66 233 GLY A CA 1
ATOM 1920 C C . GLY A 1 233 ? -87.595 -9.617 133.647 1.00 42.66 233 GLY A C 1
ATOM 1921 O O . GLY A 1 233 ? -87.628 -10.637 134.330 1.00 42.66 233 GLY A O 1
ATOM 1922 N N . LYS A 1 234 ? -87.203 -8.438 134.150 1.00 39.12 234 LYS A N 1
ATOM 1923 C CA . LYS A 1 234 ? -86.952 -8.125 135.576 1.00 39.12 234 LYS A CA 1
ATOM 1924 C C . LYS A 1 234 ? -87.218 -6.628 135.783 1.00 39.12 234 LYS A C 1
ATOM 1926 O O . LYS A 1 234 ? -86.661 -5.846 135.022 1.00 39.12 234 LYS A O 1
ATOM 1931 N N . MET A 1 235 ? -87.988 -6.132 136.749 1.00 46.59 235 MET A N 1
ATOM 1932 C CA . MET A 1 235 ? -88.841 -6.693 137.820 1.00 46.59 235 MET A CA 1
ATOM 1933 C C . MET A 1 235 ? -90.062 -5.741 137.943 1.00 46.59 235 MET A C 1
ATOM 1935 O O . MET A 1 235 ? -89.967 -4.637 137.391 1.00 46.59 235 MET A O 1
ATOM 1939 N N . PRO A 1 236 ? -91.217 -6.134 138.525 1.00 46.19 236 PRO A N 1
ATOM 1940 C CA . PRO A 1 236 ? -91.407 -6.338 139.985 1.00 46.19 236 PRO A CA 1
ATOM 1941 C C . PRO A 1 236 ? -92.201 -7.641 140.319 1.00 46.19 236 PRO A C 1
ATOM 1943 O O . PRO A 1 236 ? -92.600 -8.337 139.387 1.00 46.19 236 PRO A O 1
ATOM 1946 N N . ASP A 1 237 ? -92.498 -8.068 141.562 1.00 35.44 237 ASP A N 1
ATOM 1947 C CA . ASP A 1 237 ? -92.011 -7.721 142.921 1.00 35.44 237 ASP A CA 1
ATOM 1948 C C . ASP A 1 237 ? -92.370 -8.825 143.961 1.00 35.44 237 ASP A C 1
ATOM 1950 O O . ASP A 1 237 ? -93.193 -9.684 143.657 1.00 35.44 237 ASP A O 1
ATOM 1954 N N . ASP A 1 238 ? -91.698 -8.775 145.129 1.00 42.94 238 ASP A N 1
ATOM 1955 C CA . ASP A 1 238 ? -92.099 -8.934 146.567 1.00 42.94 238 ASP A CA 1
ATOM 1956 C C . ASP A 1 238 ? -93.313 -9.820 147.022 1.00 42.94 238 ASP A C 1
ATOM 1958 O O . ASP A 1 238 ? -94.155 -10.168 146.196 1.00 42.94 238 ASP A O 1
ATOM 1962 N N . PRO A 1 239 ? -93.528 -10.150 148.334 1.00 52.31 239 PRO A N 1
ATOM 1963 C CA . PRO A 1 239 ? -92.719 -9.916 149.556 1.00 52.31 239 PRO A CA 1
ATOM 1964 C C . PRO A 1 239 ? -92.615 -11.115 150.566 1.00 52.31 239 PRO A C 1
ATOM 1966 O O . PRO A 1 239 ? -93.332 -12.102 150.436 1.00 52.31 239 PRO A O 1
ATOM 1969 N N . PHE A 1 240 ? -91.855 -10.937 151.674 1.00 38.47 240 PHE A N 1
ATOM 197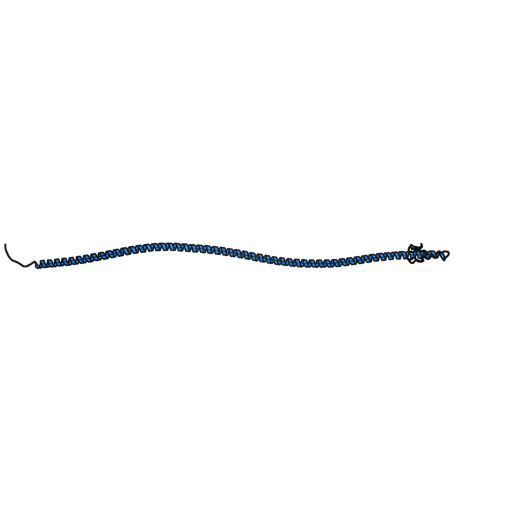0 C CA . PHE A 1 240 ? -91.968 -11.646 152.995 1.00 38.47 240 PHE A CA 1
ATOM 1971 C C . PHE A 1 240 ? -91.667 -13.187 153.050 1.00 38.47 240 PHE A C 1
ATOM 1973 O O . PHE A 1 240 ? -91.898 -13.900 152.086 1.00 38.47 240 PHE A O 1
ATOM 1980 N N . ASN A 1 241 ? -91.217 -13.851 154.139 1.00 38.62 241 ASN A N 1
ATOM 1981 C CA . ASN A 1 241 ? -90.642 -13.507 155.466 1.00 38.62 241 ASN A CA 1
ATOM 1982 C C . ASN A 1 241 ? -90.039 -14.812 156.116 1.00 38.62 241 ASN A C 1
ATOM 1984 O O . ASN A 1 241 ? -89.651 -15.699 155.359 1.00 38.62 241 ASN A O 1
ATOM 1988 N N . PRO A 1 242 ? -89.912 -14.972 157.454 1.00 51.94 242 PRO A N 1
ATOM 1989 C CA . PRO A 1 242 ? -88.646 -15.092 158.193 1.00 51.94 242 PRO A CA 1
ATOM 1990 C C . PRO A 1 242 ? -88.201 -16.527 158.563 1.00 51.94 242 PRO A C 1
ATOM 1992 O O . PRO A 1 242 ? -89.043 -17.408 158.725 1.00 51.94 242 PRO A O 1
ATOM 1995 N N . TRP A 1 243 ? -86.898 -16.708 158.823 1.00 47.72 243 TRP A N 1
ATOM 1996 C CA . TRP A 1 243 ? -86.280 -17.174 160.090 1.00 47.72 243 TRP A CA 1
ATOM 1997 C C . TRP A 1 243 ? -84.748 -17.077 159.976 1.00 47.72 243 TRP A C 1
ATOM 1999 O O . TRP A 1 243 ? -84.238 -17.260 158.849 1.00 47.72 243 TRP A O 1
#

Sequence (243 aa):
MKKCPVCQTVHNSDNVNQCQTCSWDLSDYSLVFQGIPPEYEQKLHLHLTWAQKVWEYYQQQLLEVQELSLVKQENHQLLQSIEQIKQEFTKTKADYQQECAQLQSQLEKTNQKQSDLSIALQETKSQKTKLEEFYYELQAQLSKTQSELRTERAHFQQQLNEATQTHQSQQQQLEGLTKEVTQLRTSLENSQQKNKALNTLLKSYQQANLELSKKLEEAESQIKDLKSKIQKGKMPDDPFNPW

Foldseek 3Di:
DDADLQPRDDDPDPPDQADPPLRDGPDDCPVPDVDDDVVVVVVVVVVSVVSNVVVVVVVVVVVVVVVVVVVVVVVVVVVVVVVVVVVVVVVVVVVVVVVVVVVVVVVVVVVVVVVVVVVVVVVVVVVVVVVVVVVVVVVVVVVVVVVVVVVVVVVVVVVVVVVVVVVVVVVVVVVVVVVVVVVVVVVVVVVVVVVVVVVVVVVVVVVVVVVVVVVVVVVVVVVVVVVVVVVVVDDDDDDDDDD

Secondary structure (DSSP, 8-state):
-EE-TTT-PEES-TT--B-TTT--B---GGGTSSS--HHHHHHHHHHHHHHHHHHHHHHHHHHHHHHHHHHHHHHHHHHHHHHHHHHHHHHHHHHHHHHHHHHHHHHHHHHHHHHHHHHHHHHHHHHHHHHHHHHHHHHHHHHHHHHHHHHHHHHHHHHHHHHHHHHHHHHHHHHHHHHHHHHHHHHHHHHHHHHHHHHHHHHHHHHHHHHHHHHHHHHHHHHHHHHHHHHTS----------